Protein AF-A0A1E7FIV0-F1 (afdb_monomer)

Sequence (216 aa):
MAPTVSFLCVCSILAVIATTTVVNGLTINQSSAKTKRPVSWLIDGNNFLGQRGVHGLPRDGDKLAEKLIQISGKQGGSSTPNDVVLVFDGRKDVDTERTDIRLNENFIKVQLKHGTIADDFLLDEIEKIRLEDPTRRVKLVTADKRLRASALDIRPTVKQVVNPKVFWKKYVPRMSGQKKNKTPHQPRDNIMKPMYPPKREEKIETETETDGGDDN

Structure (mmCIF, N/CA/C/O backbone):
data_AF-A0A1E7FIV0-F1
#
_entry.id   AF-A0A1E7FIV0-F1
#
loop_
_atom_site.group_PDB
_atom_site.id
_atom_site.type_symbol
_atom_site.label_atom_id
_atom_site.label_alt_id
_atom_site.label_comp_id
_atom_site.label_asym_id
_atom_site.label_entity_id
_atom_site.label_seq_id
_atom_site.pdbx_PDB_ins_code
_atom_site.Cartn_x
_atom_site.Cartn_y
_atom_site.Cartn_z
_atom_site.occupancy
_atom_site.B_iso_or_equiv
_atom_site.auth_seq_id
_atom_site.auth_comp_id
_atom_site.auth_asym_id
_atom_site.auth_atom_id
_atom_site.pdbx_PDB_model_num
ATOM 1 N N . MET A 1 1 ? 36.488 -33.241 56.987 1.00 42.00 1 MET A N 1
ATOM 2 C CA . MET A 1 1 ? 36.623 -32.830 55.569 1.00 42.00 1 MET A CA 1
ATOM 3 C C . MET A 1 1 ? 35.254 -32.953 54.898 1.00 42.00 1 MET A C 1
ATOM 5 O O . MET A 1 1 ? 34.459 -33.753 55.368 1.00 42.00 1 MET A O 1
ATOM 9 N N . ALA A 1 2 ? 34.979 -32.138 53.877 1.00 42.59 2 ALA A N 1
ATOM 10 C CA . ALA A 1 2 ? 33.743 -32.031 53.069 1.00 42.59 2 ALA A CA 1
ATOM 11 C C . ALA A 1 2 ? 34.155 -31.544 51.646 1.00 42.59 2 ALA A C 1
ATOM 13 O O . ALA A 1 2 ? 35.337 -31.194 51.531 1.00 42.59 2 ALA A O 1
ATOM 14 N N . PRO A 1 3 ? 33.307 -31.455 50.582 1.00 51.78 3 PRO A N 1
ATOM 15 C CA . PRO A 1 3 ? 31.858 -31.735 50.400 1.00 51.78 3 PRO A CA 1
ATOM 16 C C . PRO A 1 3 ? 31.626 -33.199 49.910 1.00 51.78 3 PRO A C 1
ATOM 18 O O . PRO A 1 3 ? 32.484 -34.018 50.217 1.00 51.78 3 PRO A O 1
ATOM 21 N N . THR A 1 4 ? 30.554 -33.690 49.249 1.00 48.28 4 THR A N 1
ATOM 22 C CA . THR A 1 4 ? 29.323 -33.200 48.546 1.00 48.28 4 THR A CA 1
ATOM 23 C C . THR A 1 4 ? 28.044 -33.863 49.108 1.00 48.28 4 THR A C 1
ATOM 25 O O . THR A 1 4 ? 28.151 -34.773 49.919 1.00 48.28 4 THR A O 1
ATOM 28 N N . VAL A 1 5 ? 26.785 -33.437 48.888 1.00 50.56 5 VAL A N 1
ATOM 29 C CA . VAL A 1 5 ? 26.028 -32.654 47.865 1.00 50.56 5 VAL A CA 1
ATOM 30 C C . VAL A 1 5 ? 25.323 -33.493 46.770 1.00 50.56 5 VAL A C 1
ATOM 32 O O . VAL A 1 5 ? 25.869 -33.757 45.707 1.00 50.56 5 VAL A O 1
ATOM 35 N N . SER A 1 6 ? 24.051 -33.800 47.069 1.00 45.66 6 SER A N 1
ATOM 36 C CA . SER A 1 6 ? 22.855 -33.875 46.198 1.00 45.66 6 SER A CA 1
ATOM 37 C C . SER A 1 6 ? 22.785 -34.805 44.972 1.00 45.66 6 SER A C 1
ATOM 39 O O . SER A 1 6 ? 23.211 -34.450 43.878 1.00 45.66 6 SER A O 1
ATOM 41 N N . PHE A 1 7 ? 21.994 -35.881 45.104 1.00 45.16 7 PHE A N 1
ATOM 42 C CA . PHE A 1 7 ? 21.349 -36.610 43.996 1.00 45.16 7 PHE A CA 1
ATOM 43 C C . PHE A 1 7 ? 19.808 -36.557 44.130 1.00 45.16 7 PHE A C 1
ATOM 45 O O . PHE A 1 7 ? 19.171 -37.501 44.585 1.00 45.16 7 PHE A O 1
ATOM 52 N N . LEU A 1 8 ? 19.201 -35.416 43.773 1.00 50.06 8 LEU A N 1
ATOM 53 C CA . LEU A 1 8 ? 17.749 -35.163 43.875 1.00 50.06 8 LEU A CA 1
ATOM 54 C C . LEU A 1 8 ? 17.258 -34.202 42.762 1.00 50.06 8 LEU A C 1
ATOM 56 O O . LEU A 1 8 ? 16.788 -33.105 43.048 1.00 50.06 8 LEU A O 1
ATOM 60 N N . CYS A 1 9 ? 17.417 -34.556 41.475 1.00 47.41 9 CYS A N 1
ATOM 61 C CA . CYS A 1 9 ? 17.053 -33.635 40.377 1.00 47.41 9 CYS A CA 1
ATOM 62 C C . CYS A 1 9 ? 16.772 -34.288 38.998 1.00 47.41 9 CYS A C 1
ATOM 64 O O . CYS A 1 9 ? 17.399 -33.919 38.010 1.00 47.41 9 CYS A O 1
ATOM 66 N N . VAL A 1 10 ? 15.851 -35.263 38.894 1.00 48.91 10 VAL A N 1
ATOM 67 C CA . VAL A 1 10 ? 15.439 -35.808 37.567 1.00 48.91 10 VAL A CA 1
ATOM 68 C C . VAL A 1 10 ? 13.921 -36.006 37.417 1.00 48.91 10 VAL A C 1
ATOM 70 O O . VAL A 1 10 ? 13.346 -35.563 36.428 1.00 48.91 10 VAL A O 1
ATOM 73 N N . CYS A 1 11 ? 13.231 -36.613 38.388 1.00 43.34 11 CYS A N 1
ATOM 74 C CA . CYS A 1 11 ? 11.838 -37.058 38.190 1.00 43.34 11 CYS A CA 1
ATOM 75 C C . CYS A 1 11 ? 10.740 -35.988 38.397 1.00 43.34 11 CYS A C 1
ATOM 77 O O . CYS A 1 11 ? 9.562 -36.300 38.246 1.00 43.34 11 CYS A O 1
ATOM 79 N N . SER A 1 12 ? 11.086 -34.741 38.736 1.00 46.44 12 SER A N 1
ATOM 80 C CA . SER A 1 12 ? 10.110 -33.734 39.208 1.00 46.44 12 SER A CA 1
ATOM 81 C C . SER A 1 12 ? 9.611 -32.740 38.146 1.00 46.44 12 SER A C 1
ATOM 83 O O . SER A 1 12 ? 8.715 -31.949 38.430 1.00 46.44 12 SER A O 1
ATOM 85 N N . ILE A 1 13 ? 10.170 -32.742 36.930 1.00 47.69 13 ILE A N 1
ATOM 86 C CA . ILE A 1 13 ? 9.890 -31.700 35.915 1.00 47.69 13 ILE A CA 1
ATOM 87 C C . ILE A 1 13 ? 8.646 -32.023 35.056 1.00 47.69 13 ILE A C 1
ATOM 89 O O . ILE A 1 13 ? 8.031 -31.124 34.487 1.00 47.69 13 ILE A O 1
ATOM 93 N N . LEU A 1 14 ? 8.177 -33.276 35.050 1.00 45.06 14 LEU A N 1
ATOM 94 C CA . LEU A 1 14 ? 6.949 -33.687 34.345 1.00 45.06 14 LEU A CA 1
ATOM 95 C C . LEU A 1 14 ? 5.637 -33.304 35.069 1.00 45.06 14 LEU A C 1
ATOM 97 O O . LEU A 1 14 ? 4.558 -33.626 34.582 1.00 45.06 14 LEU A O 1
ATOM 101 N N . ALA A 1 15 ? 5.709 -32.591 36.200 1.00 46.38 15 ALA A N 1
ATOM 102 C CA . ALA A 1 15 ? 4.553 -32.219 37.026 1.00 46.38 15 ALA A CA 1
ATOM 103 C C . ALA A 1 15 ? 4.193 -30.713 37.001 1.00 46.38 15 ALA A C 1
ATOM 105 O O . ALA A 1 15 ? 3.361 -30.277 37.793 1.00 46.38 15 ALA A O 1
ATOM 106 N N . VAL A 1 16 ? 4.803 -29.906 36.118 1.00 45.06 16 VAL A N 1
ATOM 107 C CA . VAL A 1 16 ? 4.679 -28.423 36.134 1.00 45.06 16 VAL A CA 1
ATOM 108 C C . VAL A 1 16 ? 4.089 -27.836 34.831 1.00 45.06 16 VAL A C 1
ATOM 110 O O . VAL A 1 16 ? 3.953 -26.626 34.695 1.00 45.06 16 VAL A O 1
ATOM 113 N N . ILE A 1 17 ? 3.673 -28.674 33.871 1.00 45.62 17 ILE A N 1
ATOM 114 C CA . ILE A 1 17 ? 3.137 -28.234 32.556 1.00 45.62 17 ILE A CA 1
ATOM 115 C C . ILE A 1 17 ? 1.635 -28.584 32.390 1.00 45.62 17 ILE A C 1
ATOM 117 O O . ILE A 1 17 ? 1.066 -28.469 31.311 1.00 45.62 17 ILE A O 1
ATOM 121 N N . ALA A 1 18 ? 0.958 -29.002 33.468 1.00 45.97 18 ALA A N 1
ATOM 122 C CA . ALA A 1 18 ? -0.437 -29.468 33.426 1.00 45.97 18 ALA A CA 1
ATOM 123 C C . ALA A 1 18 ? -1.492 -28.434 33.882 1.00 45.97 18 ALA A C 1
ATOM 125 O O . ALA A 1 18 ? -2.681 -28.654 33.668 1.00 45.97 18 ALA A O 1
ATOM 126 N N . THR A 1 19 ? -1.095 -27.332 34.532 1.00 45.50 19 THR A N 1
ATOM 127 C CA . THR A 1 19 ? -2.023 -26.454 35.285 1.00 45.50 19 THR A CA 1
ATOM 128 C C . THR A 1 19 ? -1.815 -24.948 35.076 1.00 45.50 19 THR A C 1
ATOM 130 O O . THR A 1 19 ? -2.252 -24.138 35.888 1.00 45.50 19 THR A O 1
ATOM 133 N N . THR A 1 20 ? -1.243 -24.538 33.940 1.00 43.66 20 THR A N 1
ATOM 134 C CA . THR A 1 20 ? -1.341 -23.149 33.439 1.00 43.66 20 THR A CA 1
ATOM 135 C C . THR A 1 20 ? -2.383 -22.995 32.330 1.00 43.66 20 THR A C 1
ATOM 137 O O . THR A 1 20 ? -2.288 -22.116 31.475 1.00 43.66 20 THR A O 1
ATOM 140 N N . THR A 1 21 ? -3.478 -23.759 32.427 1.00 43.69 21 THR A N 1
ATOM 141 C CA . THR A 1 21 ? -4.794 -23.355 31.904 1.00 43.69 21 THR A CA 1
ATOM 142 C C . THR A 1 21 ? -5.332 -22.159 32.699 1.00 43.69 21 THR A C 1
ATOM 144 O O . THR A 1 21 ? -6.349 -22.233 33.382 1.00 43.69 21 THR A O 1
ATOM 147 N N . VAL A 1 22 ? -4.621 -21.040 32.598 1.00 41.19 22 VAL A N 1
ATOM 148 C CA . VAL A 1 22 ? -5.130 -19.697 32.838 1.00 41.19 22 VAL A CA 1
ATOM 149 C C . VAL A 1 22 ? -5.580 -19.256 31.442 1.00 41.19 22 VAL A C 1
ATOM 151 O O . VAL A 1 22 ? -4.792 -18.773 30.641 1.00 41.19 22 VAL A O 1
ATOM 154 N N . VAL A 1 23 ? -6.833 -19.456 31.019 1.00 41.03 23 VAL A N 1
ATOM 155 C CA . VAL A 1 23 ? -8.047 -18.957 31.699 1.00 41.03 23 VAL A CA 1
ATOM 156 C C . VAL A 1 23 ? -7.801 -17.562 32.300 1.00 41.03 23 VAL A C 1
ATOM 158 O O . VAL A 1 23 ? -8.366 -17.167 33.314 1.00 41.03 23 VAL A O 1
ATOM 161 N N . ASN A 1 24 ? -7.000 -16.760 31.586 1.00 42.81 24 ASN A N 1
ATOM 162 C CA . ASN A 1 24 ? -7.182 -15.320 31.522 1.00 42.81 24 ASN A CA 1
ATOM 163 C C . ASN A 1 24 ? -8.534 -15.120 30.840 1.00 42.81 24 ASN A C 1
ATOM 165 O O . ASN A 1 24 ? -8.626 -14.986 29.619 1.00 42.81 24 ASN A O 1
ATOM 169 N N . GLY A 1 25 ? -9.597 -15.235 31.639 1.00 40.62 25 GLY A N 1
ATOM 170 C CA . GLY A 1 25 ? -10.958 -15.063 31.171 1.00 40.62 25 GLY A CA 1
ATOM 171 C C . GLY A 1 25 ? -11.076 -13.719 30.471 1.00 40.62 25 GLY A C 1
ATOM 172 O O . GLY A 1 25 ? -10.465 -12.736 30.896 1.00 40.62 25 GLY A O 1
ATOM 173 N N . LEU A 1 26 ? -11.870 -13.670 29.401 1.00 41.72 26 LEU A N 1
ATOM 174 C CA . LEU A 1 26 ? -12.247 -12.408 28.781 1.00 41.72 26 LEU A CA 1
ATOM 175 C C . LEU A 1 26 ? -13.111 -11.621 29.778 1.00 41.72 26 LEU A C 1
ATOM 177 O O . LEU A 1 26 ? -14.3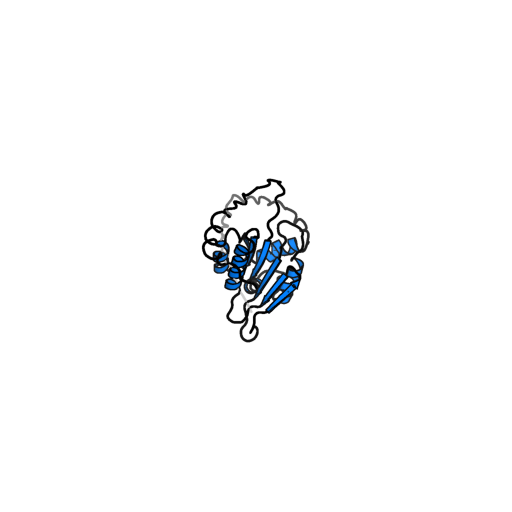40 -11.633 29.712 1.00 41.72 26 LEU A O 1
ATOM 181 N N . THR A 1 27 ? -12.458 -10.898 30.688 1.00 41.94 27 THR A N 1
ATOM 182 C CA . THR A 1 27 ? -13.027 -9.762 31.404 1.00 41.94 27 THR A CA 1
ATOM 183 C C . THR A 1 27 ? -13.270 -8.667 30.376 1.00 41.94 27 THR A C 1
ATOM 185 O O . THR A 1 27 ? -12.498 -7.722 30.211 1.00 41.94 27 THR A O 1
ATOM 188 N N . ILE A 1 28 ? -14.375 -8.824 29.640 1.00 46.12 28 ILE A N 1
ATOM 189 C CA . ILE A 1 28 ? -14.950 -7.797 28.778 1.00 46.12 28 ILE A CA 1
ATOM 190 C C . ILE A 1 28 ? -15.447 -6.691 29.708 1.00 46.12 28 ILE A C 1
ATOM 192 O O . ILE A 1 28 ? -16.633 -6.587 30.013 1.00 46.12 28 ILE A O 1
ATOM 196 N N . ASN A 1 29 ? -14.509 -5.866 30.175 1.00 43.03 29 ASN A N 1
ATOM 197 C CA . ASN A 1 29 ? -14.789 -4.589 30.801 1.00 43.03 29 ASN A CA 1
ATOM 198 C C . ASN A 1 29 ? -15.555 -3.765 29.770 1.00 43.03 29 ASN A C 1
ATOM 200 O O . ASN A 1 29 ? -14.978 -3.208 28.837 1.00 43.03 29 ASN A O 1
ATOM 204 N N . GLN A 1 30 ? -16.880 -3.755 29.905 1.00 41.47 30 GLN A N 1
ATOM 205 C CA . GLN A 1 30 ? -17.804 -3.216 28.912 1.00 41.47 30 GLN A CA 1
ATOM 206 C C . GLN A 1 30 ? -17.902 -1.682 29.005 1.00 41.47 30 GLN A C 1
ATOM 208 O O . GLN A 1 30 ? -18.968 -1.091 28.835 1.00 41.47 30 GLN A O 1
ATOM 213 N N . SER A 1 31 ? -16.771 -1.017 29.264 1.00 41.69 31 SER A N 1
ATOM 214 C CA . SER A 1 31 ? -16.639 0.432 29.176 1.00 41.69 31 SER A CA 1
ATOM 215 C C . SER A 1 31 ? -16.862 0.842 27.718 1.00 41.69 31 SER A C 1
ATOM 217 O O . SER A 1 31 ? -16.020 0.649 26.845 1.00 41.69 31 SER A O 1
ATOM 219 N N . SER A 1 32 ? -18.050 1.384 27.431 1.00 43.50 32 SER A N 1
ATOM 220 C CA . SER A 1 32 ? -18.570 1.598 26.068 1.00 43.50 32 SER A CA 1
ATOM 221 C C . SER A 1 32 ? -17.915 2.766 25.300 1.00 43.50 32 SER A C 1
ATOM 223 O O . SER A 1 32 ? -18.523 3.418 24.448 1.00 43.50 32 SER A O 1
ATOM 225 N N . ALA A 1 33 ? -16.626 3.010 25.537 1.00 46.47 33 ALA A N 1
ATOM 226 C CA . ALA A 1 33 ? -15.776 3.669 24.563 1.00 46.47 33 ALA A CA 1
ATOM 227 C C . ALA A 1 33 ? -15.509 2.675 23.419 1.00 46.47 33 ALA A C 1
ATOM 229 O O . ALA A 1 33 ? -14.779 1.700 23.577 1.00 46.47 33 ALA A O 1
ATOM 230 N N . LYS A 1 34 ? -16.091 2.909 22.234 1.00 58.69 34 LYS A N 1
ATOM 231 C CA . LYS A 1 34 ? -15.791 2.114 21.027 1.00 58.69 34 LYS A CA 1
ATOM 232 C C . LYS A 1 34 ? -14.388 2.444 20.502 1.00 58.69 34 LYS A C 1
ATOM 234 O O . LYS A 1 34 ? -14.245 3.135 19.489 1.00 58.69 34 LYS A O 1
ATOM 239 N N . THR A 1 35 ? -13.363 1.949 21.199 1.00 64.56 35 THR A N 1
ATOM 240 C CA . THR A 1 35 ? -11.947 2.073 20.839 1.00 64.56 35 THR A CA 1
ATOM 241 C C . THR A 1 35 ? -11.748 1.597 19.406 1.00 64.56 35 THR A C 1
ATOM 243 O O . THR A 1 35 ? -12.041 0.454 19.042 1.00 64.56 35 THR A O 1
ATOM 246 N N . LYS A 1 36 ? -11.320 2.517 18.541 1.00 75.12 36 LYS A N 1
ATOM 247 C CA . LYS A 1 36 ? -11.197 2.260 17.106 1.00 75.12 36 LYS A CA 1
ATOM 248 C C . LYS A 1 36 ? -9.940 1.424 16.885 1.00 75.12 36 LYS A C 1
ATOM 250 O O . LYS A 1 36 ? -8.844 1.959 16.990 1.00 75.12 36 LYS A O 1
ATOM 255 N N . ARG A 1 37 ? -10.120 0.138 16.560 1.00 85.50 37 ARG A N 1
ATOM 256 C CA . ARG A 1 37 ? -9.035 -0.768 16.136 1.00 85.50 37 ARG A CA 1
ATOM 257 C C . ARG A 1 37 ? -8.102 -0.066 15.130 1.00 85.50 37 ARG A C 1
ATOM 259 O O . ARG A 1 37 ? -8.641 0.550 14.197 1.00 85.50 37 ARG A O 1
ATOM 266 N N . PRO A 1 38 ? -6.767 -0.164 15.286 1.00 89.19 38 PRO A N 1
ATOM 267 C CA . PRO A 1 38 ? -5.812 0.489 14.394 1.00 89.19 38 PRO A CA 1
ATOM 268 C C . PRO A 1 38 ? -5.959 -0.021 12.956 1.00 89.19 38 PRO A C 1
ATOM 270 O O . PRO A 1 38 ? -6.407 -1.149 12.719 1.00 89.19 38 PRO A O 1
ATOM 273 N N . VAL A 1 39 ? -5.631 0.839 11.986 1.00 91.50 39 VAL A N 1
ATOM 274 C CA . VAL A 1 39 ?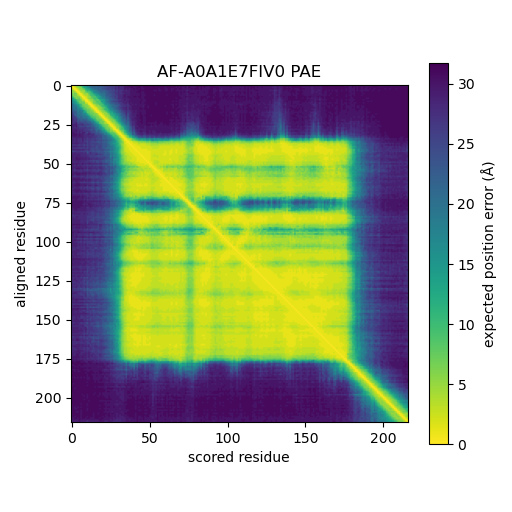 -5.810 0.543 10.558 1.00 91.50 39 VAL A CA 1
ATOM 275 C C . VAL A 1 39 ? -4.550 0.844 9.759 1.00 91.50 39 VAL A C 1
ATOM 277 O O . VAL A 1 39 ? -4.293 2.005 9.440 1.00 91.50 39 VAL A O 1
ATOM 280 N N . SER A 1 40 ? -3.828 -0.205 9.379 1.00 93.62 40 SER A N 1
ATOM 281 C CA . SER A 1 40 ? -2.770 -0.151 8.368 1.00 93.62 40 SER A CA 1
ATOM 282 C C . SER A 1 40 ? -3.370 0.054 6.980 1.00 93.62 40 SER A C 1
ATOM 284 O O . SER A 1 40 ? -4.409 -0.534 6.650 1.00 93.62 40 SER A O 1
ATOM 286 N N . TRP A 1 41 ? -2.717 0.862 6.150 1.00 95.69 41 TRP A N 1
ATOM 287 C CA . TRP A 1 41 ? -3.022 0.955 4.724 1.00 95.69 41 TRP A CA 1
ATOM 288 C C . TRP A 1 41 ? -1.846 0.434 3.902 1.00 95.69 41 TRP A C 1
ATOM 290 O O . TRP A 1 41 ? -0.803 1.078 3.836 1.00 95.69 41 TRP A O 1
ATOM 300 N N . LEU A 1 42 ? -2.038 -0.708 3.250 1.00 97.94 42 LEU A N 1
ATOM 301 C CA . LEU A 1 42 ? -1.048 -1.291 2.349 1.00 97.94 42 LEU A CA 1
ATOM 302 C C . LEU A 1 42 ? -1.421 -0.926 0.908 1.00 97.94 42 LEU A C 1
ATOM 304 O O . LEU A 1 42 ? -2.603 -0.954 0.546 1.00 97.94 42 LEU A O 1
ATOM 308 N N . ILE A 1 43 ? -0.444 -0.519 0.103 1.00 98.19 43 ILE A N 1
ATOM 309 C CA . ILE A 1 43 ? -0.671 0.112 -1.199 1.00 98.19 43 ILE A CA 1
ATOM 310 C C . ILE A 1 43 ? 0.224 -0.538 -2.254 1.00 98.19 43 ILE A C 1
ATOM 312 O O . ILE A 1 43 ? 1.442 -0.394 -2.219 1.00 98.19 43 ILE A O 1
ATOM 316 N N . ASP A 1 44 ? -0.417 -1.192 -3.219 1.00 98.06 44 ASP A N 1
ATOM 317 C CA . ASP A 1 44 ? 0.171 -1.696 -4.462 1.00 98.06 44 ASP A CA 1
ATOM 318 C C . ASP A 1 44 ? 0.445 -0.499 -5.389 1.00 98.06 44 ASP A C 1
ATOM 320 O O . ASP A 1 44 ? -0.464 0.065 -6.008 1.00 98.06 44 ASP A O 1
ATOM 324 N N . GLY A 1 45 ? 1.700 -0.045 -5.399 1.00 97.38 45 GLY A N 1
ATOM 325 C CA . GLY A 1 45 ? 2.156 1.171 -6.068 1.00 97.38 45 GLY A CA 1
ATOM 326 C C . GLY A 1 45 ? 2.170 1.060 -7.591 1.00 97.38 45 GLY A C 1
ATOM 327 O O . GLY A 1 45 ? 1.817 2.026 -8.275 1.00 97.38 45 GLY A O 1
ATOM 328 N N . ASN A 1 46 ? 2.491 -0.113 -8.138 1.00 95.00 46 ASN A N 1
ATOM 329 C CA . ASN A 1 46 ? 2.532 -0.340 -9.583 1.00 95.00 46 ASN A CA 1
ATOM 330 C C . ASN A 1 46 ? 1.123 -0.229 -10.188 1.00 95.00 46 ASN A C 1
ATOM 332 O O . ASN A 1 46 ? 0.894 0.536 -11.134 1.00 95.00 46 ASN A O 1
ATOM 336 N N . ASN A 1 47 ? 0.134 -0.879 -9.572 1.00 95.81 47 ASN A N 1
ATOM 337 C CA . ASN A 1 47 ? -1.269 -0.756 -9.961 1.00 95.81 47 ASN A CA 1
ATOM 338 C C . ASN A 1 47 ? -1.819 0.660 -9.732 1.00 95.81 47 ASN A C 1
ATOM 340 O O . ASN A 1 47 ? -2.632 1.147 -10.527 1.00 95.81 47 ASN A O 1
ATOM 344 N N . PHE A 1 48 ? -1.361 1.348 -8.678 1.00 95.56 48 PHE A N 1
ATOM 345 C CA . PHE A 1 48 ? -1.714 2.738 -8.376 1.00 95.56 48 PHE A CA 1
ATOM 346 C C . PHE A 1 48 ? -1.287 3.692 -9.498 1.00 95.56 48 PHE A C 1
ATOM 348 O O . PHE A 1 48 ? -2.126 4.421 -10.038 1.00 95.56 48 PHE A O 1
ATOM 355 N N . LEU A 1 49 ? -0.006 3.662 -9.885 1.00 94.50 49 LEU A N 1
ATOM 356 C CA . LEU A 1 49 ? 0.546 4.509 -10.948 1.00 94.50 49 LEU A CA 1
ATOM 357 C C . LEU A 1 49 ? -0.048 4.164 -12.324 1.00 94.50 49 LEU A C 1
ATOM 359 O O . LEU A 1 49 ? -0.268 5.064 -13.141 1.00 94.50 49 LEU A O 1
ATOM 363 N N . GLY A 1 50 ? -0.420 2.899 -12.551 1.00 93.44 50 GLY A N 1
ATOM 364 C CA . GLY A 1 50 ? -1.132 2.446 -13.751 1.00 93.44 50 GLY A CA 1
ATOM 365 C C . GLY A 1 50 ? -2.534 3.052 -13.956 1.00 93.44 50 GLY A C 1
ATOM 366 O O . GLY A 1 50 ? -3.072 3.012 -15.066 1.00 93.44 50 GLY A O 1
ATOM 367 N N . GLN A 1 51 ? -3.154 3.669 -12.939 1.00 93.62 51 GLN A N 1
ATOM 368 C CA . GLN A 1 51 ? -4.534 4.166 -13.037 1.00 93.62 51 GLN A CA 1
ATOM 369 C C . GLN A 1 51 ? -4.688 5.412 -13.935 1.00 93.62 51 GLN A C 1
ATOM 371 O O . GLN A 1 51 ? -4.604 6.560 -13.481 1.00 93.62 51 GLN A O 1
ATOM 376 N N . ARG A 1 52 ? -4.988 5.210 -15.223 1.00 88.00 52 ARG A N 1
ATOM 377 C CA . ARG A 1 52 ? -5.317 6.285 -16.186 1.00 88.00 52 ARG A CA 1
ATOM 378 C C . ARG A 1 52 ? -6.640 7.006 -15.843 1.00 88.00 52 ARG A C 1
ATOM 380 O O . ARG A 1 52 ? -7.531 6.428 -15.212 1.00 88.00 52 ARG A O 1
ATOM 387 N N . GLY A 1 53 ? -6.791 8.264 -16.275 1.00 84.25 53 GLY A N 1
ATOM 388 C CA . GLY A 1 53 ? -8.042 9.038 -16.130 1.00 84.25 53 GLY A CA 1
ATOM 389 C C . GLY A 1 53 ? -8.316 9.613 -14.729 1.00 84.25 53 GLY A C 1
ATOM 390 O O . GLY A 1 53 ? -9.472 9.772 -14.327 1.00 84.25 53 GLY A O 1
ATOM 391 N N . VAL A 1 54 ? -7.270 9.904 -13.950 1.00 86.06 54 VAL A N 1
ATOM 392 C CA . VAL A 1 54 ? -7.380 10.552 -12.632 1.00 86.06 54 VAL A CA 1
ATOM 393 C C . VAL A 1 54 ? -6.552 11.835 -12.634 1.00 86.06 54 VAL A C 1
ATOM 395 O O . VAL A 1 54 ? -5.326 11.779 -12.701 1.00 86.06 54 VAL A O 1
ATOM 398 N N . HIS A 1 55 ? -7.233 12.982 -12.569 1.00 85.81 55 HIS A N 1
ATOM 399 C CA . HIS A 1 55 ? -6.601 14.297 -12.464 1.00 85.81 55 HIS A CA 1
ATOM 400 C C . HIS A 1 55 ? -5.803 14.425 -11.158 1.00 85.81 55 HIS A C 1
ATOM 402 O O . HIS A 1 55 ? -6.261 13.974 -10.104 1.00 85.81 55 HIS A O 1
ATOM 408 N N . GLY A 1 56 ? -4.617 15.034 -11.234 1.00 84.12 56 GLY A N 1
ATOM 409 C CA . GLY A 1 56 ? -3.723 15.237 -10.092 1.00 84.12 56 GLY A CA 1
ATOM 410 C C . GLY A 1 56 ? -3.150 13.959 -9.468 1.00 84.12 56 GLY A C 1
ATOM 411 O O . GLY A 1 56 ? -2.581 14.045 -8.387 1.00 84.12 56 GLY A O 1
ATOM 412 N N . LEU A 1 57 ? -3.317 12.783 -10.089 1.00 88.62 57 LEU A N 1
ATOM 413 C CA . LEU A 1 57 ? -2.672 11.544 -9.644 1.00 88.62 57 LEU A CA 1
ATOM 414 C C . LEU A 1 57 ? -1.196 11.545 -10.084 1.00 88.62 57 LEU A C 1
ATOM 416 O O . LEU A 1 57 ? -0.955 11.694 -11.288 1.00 88.62 57 LEU A O 1
ATOM 420 N N . PRO A 1 58 ? -0.227 11.341 -9.172 1.00 89.75 58 PRO A N 1
ATOM 421 C CA . PRO A 1 58 ? 1.174 11.155 -9.533 1.00 89.75 58 PRO A CA 1
ATOM 422 C C . PRO A 1 58 ? 1.372 10.027 -10.555 1.00 89.75 58 PRO A C 1
ATOM 424 O O . PRO A 1 58 ? 0.635 9.039 -10.574 1.00 89.75 58 PRO A O 1
ATOM 427 N N . ARG A 1 59 ? 2.385 10.190 -11.410 1.00 90.62 59 ARG A N 1
ATOM 428 C CA . ARG A 1 59 ? 2.873 9.181 -12.375 1.00 90.62 59 ARG A CA 1
ATOM 429 C C . ARG A 1 59 ? 4.279 8.685 -12.044 1.00 90.62 59 ARG A C 1
ATOM 431 O O . ARG A 1 59 ? 4.889 7.982 -12.832 1.00 90.62 59 ARG A O 1
ATOM 438 N N . ASP A 1 60 ? 4.753 9.082 -10.877 1.00 92.75 60 ASP A N 1
ATOM 439 C CA . ASP A 1 60 ? 6.087 8.873 -10.350 1.00 92.75 60 ASP A CA 1
ATOM 440 C C . ASP A 1 60 ? 5.952 8.359 -8.909 1.00 92.75 60 ASP A C 1
ATOM 442 O O . ASP A 1 60 ? 5.019 8.748 -8.196 1.00 92.75 60 ASP A O 1
ATOM 446 N N . GLY A 1 61 ? 6.854 7.461 -8.511 1.00 92.31 61 GLY A N 1
ATOM 447 C CA . GLY A 1 61 ? 6.789 6.755 -7.234 1.00 92.31 61 GLY A CA 1
ATOM 448 C C . GLY A 1 61 ? 7.121 7.646 -6.040 1.00 92.31 61 GLY A C 1
ATOM 449 O O . GLY A 1 61 ? 6.483 7.524 -4.994 1.00 92.31 61 GLY A O 1
ATOM 450 N N . ASP A 1 62 ? 8.048 8.590 -6.204 1.00 93.19 62 ASP A N 1
ATOM 451 C CA . ASP A 1 62 ? 8.479 9.471 -5.117 1.00 93.19 62 ASP A CA 1
ATOM 452 C C . ASP A 1 62 ? 7.487 10.615 -4.898 1.00 93.19 62 ASP A C 1
ATOM 454 O O . ASP A 1 62 ? 7.037 10.831 -3.772 1.00 93.19 62 ASP A O 1
ATOM 458 N N . LYS A 1 63 ? 6.975 11.231 -5.971 1.00 92.81 63 LYS A N 1
ATOM 459 C CA . LYS A 1 63 ? 5.830 12.161 -5.893 1.00 92.81 63 LYS A CA 1
ATOM 460 C C . LYS A 1 63 ? 4.547 11.495 -5.394 1.00 92.81 63 LYS A C 1
ATOM 462 O O . LYS A 1 63 ? 3.657 12.191 -4.903 1.00 92.81 63 LYS A O 1
ATOM 467 N N . LEU A 1 64 ? 4.416 10.169 -5.506 1.00 94.06 64 LEU A N 1
ATOM 468 C CA . LEU A 1 64 ? 3.359 9.428 -4.819 1.00 94.06 64 LEU A CA 1
ATOM 469 C C . LEU A 1 64 ? 3.661 9.311 -3.320 1.00 94.06 64 LEU A C 1
ATOM 471 O O . LEU A 1 64 ? 2.812 9.695 -2.515 1.00 94.06 64 LEU A O 1
ATOM 475 N N . ALA A 1 65 ? 4.861 8.860 -2.942 1.00 94.50 65 ALA A N 1
ATOM 476 C CA . ALA A 1 65 ? 5.286 8.760 -1.546 1.00 94.50 65 ALA A CA 1
ATOM 477 C C . ALA A 1 65 ? 5.132 10.098 -0.798 1.00 94.50 65 ALA A C 1
ATOM 479 O O . ALA A 1 65 ? 4.452 10.131 0.226 1.00 94.50 65 ALA A O 1
ATOM 480 N N . GLU A 1 66 ? 5.619 11.217 -1.351 1.00 91.81 66 GLU A N 1
ATOM 481 C CA . GLU A 1 66 ? 5.443 12.581 -0.817 1.00 91.81 66 GLU A CA 1
ATOM 482 C C . GLU A 1 66 ? 4.009 12.877 -0.350 1.00 91.81 66 GLU A C 1
ATOM 484 O O . GLU A 1 66 ? 3.785 13.412 0.738 1.00 91.81 66 GLU A O 1
ATOM 489 N N . LYS A 1 67 ? 3.009 12.545 -1.177 1.00 89.38 67 LYS A N 1
ATOM 490 C CA . LYS A 1 67 ? 1.596 12.832 -0.879 1.00 89.38 67 LYS A CA 1
ATOM 491 C C . LYS A 1 67 ? 0.984 11.832 0.100 1.00 89.38 67 LYS A C 1
ATOM 493 O O . LYS A 1 67 ? -0.039 12.144 0.710 1.00 89.38 67 LYS A O 1
ATOM 498 N N . LEU A 1 68 ? 1.596 10.662 0.276 1.00 91.31 68 LEU A N 1
ATOM 499 C CA . LEU A 1 68 ? 1.143 9.632 1.211 1.00 91.31 68 LEU A CA 1
ATOM 500 C C . LEU A 1 68 ? 1.783 9.775 2.610 1.00 91.31 68 LEU A C 1
ATOM 502 O O . LEU A 1 68 ? 1.104 9.569 3.615 1.00 91.31 68 LEU A O 1
ATOM 506 N N . ILE A 1 69 ? 3.015 10.282 2.701 1.00 90.12 69 ILE A N 1
ATOM 507 C CA . ILE A 1 69 ? 3.629 10.791 3.947 1.00 90.12 69 ILE A CA 1
ATOM 508 C C . ILE A 1 69 ? 2.729 11.864 4.586 1.00 90.12 69 ILE A C 1
ATOM 510 O O . ILE A 1 69 ? 2.549 11.924 5.800 1.00 90.12 69 ILE A O 1
ATOM 514 N N . GLN A 1 70 ? 2.085 12.700 3.766 1.00 84.12 70 GLN A N 1
ATOM 515 C CA . GLN A 1 70 ? 1.181 13.756 4.235 1.00 84.12 70 GLN A CA 1
ATOM 516 C C . GLN A 1 70 ? -0.159 13.252 4.813 1.00 84.12 70 GLN A C 1
ATOM 518 O O . GLN A 1 70 ? -0.947 14.087 5.270 1.00 84.12 70 GLN A O 1
ATOM 523 N N . ILE A 1 71 ? -0.426 11.938 4.820 1.00 82.81 71 ILE A N 1
ATOM 524 C CA . ILE A 1 71 ? -1.622 11.323 5.432 1.00 82.81 71 ILE A CA 1
ATOM 525 C C . ILE A 1 71 ? -1.307 10.268 6.508 1.00 82.81 71 ILE A C 1
ATOM 527 O O . ILE A 1 71 ? -2.184 10.004 7.328 1.00 82.81 71 ILE A O 1
ATOM 531 N N . SER A 1 72 ? -0.101 9.684 6.533 1.00 81.25 72 SER A N 1
ATOM 532 C CA . SER A 1 72 ? 0.365 8.763 7.589 1.00 81.25 72 SER A CA 1
ATOM 533 C C . SER A 1 72 ? 0.340 9.419 8.976 1.00 81.25 72 SER A C 1
ATOM 535 O O . SER A 1 72 ? 0.648 10.606 9.084 1.00 81.25 72 SER A O 1
ATOM 537 N N . GLY A 1 73 ? -0.023 8.679 10.031 1.00 69.62 73 GLY A N 1
ATOM 538 C CA . GLY A 1 73 ? 0.045 9.124 11.435 1.00 69.62 73 GLY A CA 1
ATOM 539 C C . GLY A 1 73 ? -0.894 10.271 11.858 1.00 69.62 73 GLY A C 1
ATOM 540 O O . GLY A 1 73 ? -1.078 10.501 13.053 1.00 69.62 73 GLY A O 1
ATOM 541 N N . LYS A 1 74 ? -1.531 10.996 10.925 1.00 66.00 74 LYS A N 1
ATOM 542 C CA . LYS A 1 74 ? -2.374 12.171 11.223 1.00 66.00 74 LYS A CA 1
ATOM 543 C C . LYS A 1 74 ? -3.689 11.79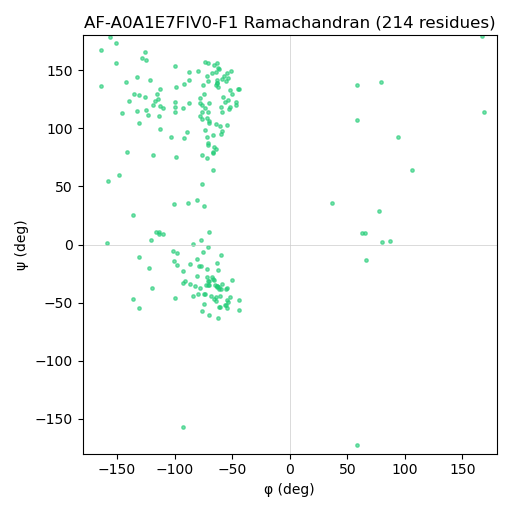5 11.910 1.00 66.00 74 LYS A C 1
ATOM 545 O O . LYS A 1 74 ? -4.721 11.614 11.253 1.00 66.00 74 LYS A O 1
ATOM 550 N N . GLN A 1 75 ? -3.662 11.711 13.240 1.00 55.28 75 GLN A N 1
ATOM 551 C CA . GLN A 1 75 ? -4.830 11.484 14.094 1.00 55.28 75 GLN A CA 1
ATOM 552 C C . GLN A 1 75 ? -5.927 12.532 13.819 1.00 55.28 75 GLN A C 1
ATOM 554 O O . GLN A 1 75 ? -5.833 13.681 14.238 1.00 55.28 75 GLN A O 1
ATOM 559 N N . GLY A 1 76 ? -6.969 12.137 13.077 1.00 48.66 76 GLY A N 1
ATOM 560 C CA . GLY A 1 76 ? -7.991 13.077 12.590 1.00 48.66 76 GLY A CA 1
ATOM 561 C C . GLY A 1 76 ? -9.344 12.466 12.208 1.00 48.66 76 GLY A C 1
ATOM 562 O O . GLY A 1 76 ? -10.243 13.185 11.780 1.00 48.66 76 GLY A O 1
ATOM 563 N N . GLY A 1 77 ? -9.544 11.151 12.355 1.00 54.38 77 GLY A N 1
ATOM 564 C CA . GLY A 1 77 ? -10.854 10.532 12.128 1.00 54.38 77 GLY A CA 1
ATOM 565 C C . GLY A 1 77 ? -10.837 9.006 12.042 1.00 54.38 77 GLY A C 1
ATOM 566 O O . GLY A 1 77 ? -9.794 8.367 12.085 1.00 54.38 77 GLY A O 1
ATOM 567 N N . SER A 1 78 ? -12.010 8.393 11.847 1.00 55.31 78 SER A N 1
ATOM 568 C CA . SER A 1 78 ? -12.190 6.925 11.749 1.00 55.31 78 SER A CA 1
ATOM 569 C C . SER A 1 78 ? -11.619 6.274 10.473 1.00 55.31 78 SER A C 1
ATOM 571 O O . SER A 1 78 ? -11.929 5.121 10.163 1.00 55.31 78 SER A O 1
ATOM 573 N N . SER A 1 79 ? -10.838 7.019 9.690 1.00 60.44 79 SER A N 1
ATOM 574 C CA . SER A 1 79 ? -10.226 6.563 8.436 1.00 60.44 79 SER A CA 1
ATOM 575 C C . SER A 1 79 ? -8.734 6.859 8.310 1.00 60.44 79 SER A C 1
ATOM 577 O O . SER A 1 79 ? -8.140 6.290 7.394 1.00 60.44 79 SER A O 1
ATOM 579 N N . THR A 1 80 ? -8.166 7.670 9.214 1.00 70.44 80 THR A N 1
ATOM 580 C CA . THR A 1 80 ? -6.721 7.890 9.372 1.00 70.44 80 THR A CA 1
ATOM 581 C C . THR A 1 80 ? -5.967 6.550 9.337 1.00 70.44 80 THR A C 1
ATOM 583 O O . THR A 1 80 ? -6.430 5.602 9.981 1.00 70.44 80 THR A O 1
ATOM 586 N N . PRO A 1 81 ? -4.858 6.433 8.584 1.00 81.31 81 PRO A N 1
ATOM 587 C CA . PRO A 1 81 ? -3.911 5.336 8.761 1.00 81.31 81 PRO A CA 1
ATOM 588 C C . PRO A 1 81 ? -3.265 5.396 10.146 1.00 81.31 81 PRO A C 1
ATOM 590 O O . PRO A 1 81 ? -2.845 6.467 10.577 1.00 81.31 81 PRO A O 1
ATOM 593 N N . ASN A 1 82 ? -3.135 4.244 10.801 1.00 87.12 82 ASN A N 1
ATOM 594 C CA . ASN A 1 82 ? -2.103 4.072 11.820 1.00 87.12 82 ASN A CA 1
ATOM 595 C C . ASN A 1 82 ? -0.747 4.236 11.116 1.00 87.12 82 ASN A C 1
ATOM 597 O O . ASN A 1 82 ? -0.075 5.250 11.256 1.00 87.12 82 ASN A O 1
ATOM 601 N N . ASP A 1 83 ? -0.492 3.318 10.191 1.00 91.12 83 ASP A N 1
ATOM 602 C CA . ASP A 1 83 ? 0.675 3.239 9.324 1.00 91.12 83 ASP A CA 1
ATOM 603 C C . ASP A 1 83 ? 0.260 3.104 7.845 1.00 91.12 83 ASP A C 1
ATOM 605 O O . ASP A 1 83 ? -0.884 2.757 7.516 1.00 91.12 83 ASP A O 1
ATOM 609 N N . VAL A 1 84 ? 1.194 3.426 6.949 1.00 95.06 84 VAL A N 1
ATOM 610 C CA . VAL A 1 84 ? 1.064 3.278 5.496 1.00 95.06 84 VAL A CA 1
ATOM 611 C C . VAL A 1 84 ? 2.304 2.575 4.946 1.00 95.06 84 VAL A C 1
ATOM 613 O O . VAL A 1 84 ? 3.426 3.029 5.177 1.00 95.06 84 VAL A O 1
ATOM 616 N N . VAL A 1 85 ? 2.096 1.519 4.161 1.00 97.38 85 VAL A N 1
ATOM 617 C CA . VAL A 1 85 ? 3.155 0.844 3.399 1.00 97.38 85 VAL A CA 1
ATOM 618 C C . VAL A 1 85 ? 2.848 0.984 1.912 1.00 97.38 85 VAL A C 1
ATOM 620 O O . VAL A 1 85 ? 1.763 0.614 1.461 1.00 97.38 85 VAL A O 1
ATOM 623 N N . LEU A 1 86 ? 3.790 1.537 1.152 1.00 98.06 86 LEU A N 1
ATOM 624 C CA . LEU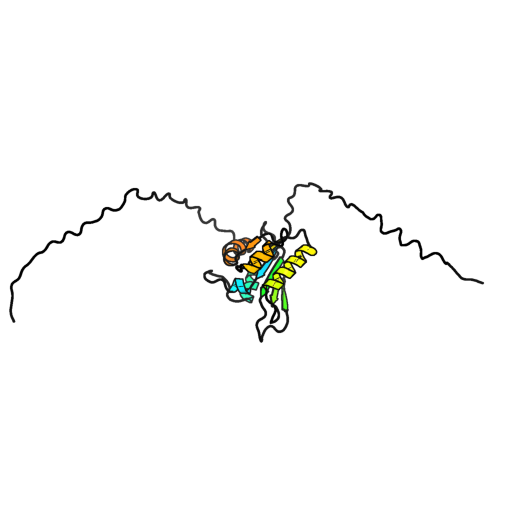 A 1 86 ? 3.719 1.688 -0.302 1.00 98.06 86 LEU A CA 1
ATOM 625 C C . LEU A 1 86 ? 4.736 0.746 -0.947 1.00 98.06 86 LEU A C 1
ATOM 627 O O . LEU A 1 86 ? 5.929 0.914 -0.719 1.00 98.06 86 LEU A O 1
ATOM 631 N N . VAL A 1 87 ? 4.271 -0.217 -1.739 1.00 98.38 87 VAL A N 1
ATOM 632 C CA . VAL A 1 87 ? 5.089 -1.299 -2.306 1.00 98.38 87 VAL A CA 1
ATOM 633 C C . VAL A 1 87 ? 5.193 -1.144 -3.822 1.00 98.38 87 VAL A C 1
ATOM 635 O O . VAL A 1 87 ? 4.176 -0.934 -4.482 1.00 98.38 87 VAL A O 1
ATOM 638 N N . PHE A 1 88 ? 6.397 -1.273 -4.375 1.00 97.62 88 PHE A N 1
ATOM 639 C CA . PHE A 1 88 ? 6.654 -1.301 -5.819 1.00 97.62 88 PHE A CA 1
ATOM 640 C C . PHE A 1 88 ? 7.358 -2.605 -6.226 1.00 97.62 88 PHE A C 1
ATOM 642 O O . PHE A 1 88 ? 8.231 -3.081 -5.498 1.00 97.62 88 PHE A O 1
ATOM 649 N N . ASP A 1 89 ? 7.000 -3.163 -7.391 1.00 95.75 89 ASP A N 1
ATOM 650 C CA . ASP A 1 89 ? 7.665 -4.353 -7.957 1.00 95.75 89 ASP A CA 1
ATOM 651 C C . ASP A 1 89 ? 9.135 -4.053 -8.286 1.00 95.75 89 ASP A C 1
ATOM 653 O O . ASP A 1 89 ? 9.469 -2.940 -8.709 1.00 95.75 89 ASP A O 1
ATOM 657 N N . GLY A 1 90 ? 10.008 -5.058 -8.177 1.00 91.81 90 GLY A N 1
ATOM 658 C CA . GLY A 1 90 ? 11.416 -4.918 -8.545 1.00 91.81 90 GLY A CA 1
ATOM 659 C C . GLY A 1 90 ? 11.658 -4.933 -10.052 1.00 91.81 90 GLY A C 1
ATOM 660 O O . GLY A 1 90 ? 11.485 -5.959 -10.723 1.00 91.81 90 GLY A O 1
ATOM 661 N N . ARG A 1 91 ? 12.114 -3.804 -10.598 1.00 87.31 91 ARG A N 1
ATOM 662 C CA . ARG A 1 91 ? 12.449 -3.672 -12.018 1.00 87.31 91 ARG A CA 1
ATOM 663 C C . ARG A 1 91 ? 13.776 -4.365 -12.299 1.00 87.31 91 ARG A C 1
ATOM 665 O O . ARG A 1 91 ? 14.750 -4.229 -11.556 1.00 87.31 91 ARG A O 1
ATOM 672 N N . LYS A 1 92 ? 13.807 -5.088 -13.419 1.00 86.50 92 LYS A N 1
ATOM 673 C CA . LYS A 1 92 ? 15.026 -5.704 -13.946 1.00 86.50 92 LYS A CA 1
ATOM 674 C C . LYS A 1 92 ? 16.099 -4.630 -14.162 1.00 86.50 92 LYS A C 1
ATOM 676 O O . LYS A 1 92 ? 15.773 -3.504 -14.528 1.00 86.50 92 LYS A O 1
ATOM 681 N N . ASP A 1 93 ? 17.355 -5.000 -13.930 1.00 81.69 93 ASP A N 1
ATOM 682 C CA . ASP A 1 93 ? 18.548 -4.179 -14.178 1.00 81.69 93 ASP A CA 1
ATOM 683 C C . ASP A 1 93 ? 18.635 -2.867 -13.355 1.00 81.69 93 ASP A C 1
ATOM 685 O O . ASP A 1 93 ? 19.524 -2.055 -13.595 1.00 81.69 93 ASP A O 1
ATOM 689 N N . VAL A 1 94 ? 17.754 -2.672 -12.360 1.00 85.50 94 VAL A N 1
ATOM 690 C CA . VAL A 1 94 ? 17.775 -1.521 -11.431 1.00 85.50 94 VAL A CA 1
ATOM 691 C C . VAL A 1 94 ? 17.673 -1.969 -9.974 1.00 85.50 94 VAL A C 1
ATOM 693 O O . VAL A 1 94 ? 18.523 -1.620 -9.161 1.00 85.50 94 VAL A O 1
ATOM 696 N N . ASP A 1 95 ? 16.645 -2.748 -9.632 1.00 89.06 95 ASP A N 1
ATOM 697 C CA . ASP A 1 95 ? 16.312 -3.055 -8.240 1.00 89.06 95 ASP A CA 1
ATOM 698 C C . ASP A 1 95 ? 16.886 -4.439 -7.856 1.00 89.06 95 ASP A C 1
ATOM 700 O O . ASP A 1 95 ? 16.175 -5.444 -7.822 1.00 89.06 95 ASP A O 1
ATOM 704 N N . THR A 1 96 ? 18.205 -4.530 -7.638 1.00 87.12 96 THR A N 1
ATOM 705 C CA . THR A 1 96 ? 18.904 -5.800 -7.319 1.00 87.12 96 THR A CA 1
ATOM 706 C C . THR A 1 96 ? 18.581 -6.339 -5.923 1.00 87.12 96 THR A C 1
ATOM 708 O O . THR A 1 96 ? 18.475 -7.551 -5.734 1.00 87.12 96 THR A O 1
ATOM 711 N N . GLU A 1 97 ? 18.382 -5.445 -4.958 1.00 91.50 97 GLU A N 1
ATOM 712 C CA . GLU A 1 97 ? 18.057 -5.746 -3.563 1.00 91.50 97 GLU A CA 1
ATOM 713 C C . GLU A 1 97 ? 16.771 -5.027 -3.133 1.00 91.50 97 GLU A C 1
ATOM 715 O O . GLU A 1 97 ? 16.350 -4.038 -3.735 1.00 91.50 97 GLU A O 1
ATOM 720 N N . ARG A 1 98 ? 16.129 -5.526 -2.069 1.00 94.12 98 ARG A N 1
ATOM 721 C CA . ARG A 1 98 ? 14.960 -4.868 -1.471 1.00 94.12 98 ARG A CA 1
ATOM 722 C C . ARG A 1 98 ? 15.423 -3.645 -0.680 1.00 94.12 98 ARG A C 1
ATOM 724 O O . ARG A 1 98 ? 16.275 -3.774 0.193 1.00 94.12 98 ARG A O 1
ATOM 731 N N . THR A 1 99 ? 14.805 -2.491 -0.918 1.00 94.88 99 THR A N 1
ATOM 732 C CA . THR A 1 99 ? 15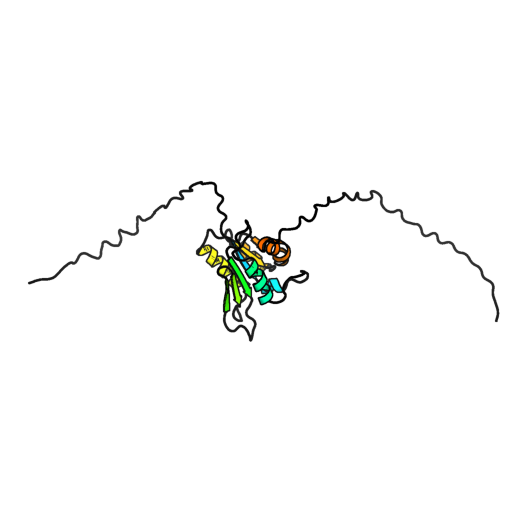.068 -1.255 -0.167 1.00 94.88 99 THR A CA 1
ATOM 733 C C . THR A 1 99 ? 13.817 -0.752 0.556 1.00 94.88 99 THR A C 1
ATOM 735 O O . THR A 1 99 ? 12.805 -0.418 -0.061 1.00 94.88 99 THR A O 1
ATOM 738 N N . ASP A 1 100 ? 13.912 -0.666 1.885 1.00 95.69 100 ASP A N 1
ATOM 739 C CA . ASP A 1 100 ? 12.846 -0.205 2.782 1.00 95.69 100 ASP A CA 1
ATOM 740 C C . ASP A 1 100 ? 13.127 1.230 3.246 1.00 95.69 100 ASP A C 1
ATOM 742 O O . ASP A 1 100 ? 13.804 1.477 4.246 1.00 95.69 100 ASP A O 1
ATOM 746 N N . ILE A 1 101 ? 12.591 2.204 2.516 1.00 94.75 101 ILE A N 1
ATOM 747 C CA . ILE A 1 101 ? 12.786 3.626 2.794 1.00 94.75 101 ILE A CA 1
ATOM 748 C C . ILE A 1 101 ? 11.691 4.102 3.757 1.00 94.75 101 ILE A C 1
ATOM 750 O O . ILE A 1 101 ? 10.567 4.427 3.357 1.00 94.75 101 ILE A O 1
ATOM 754 N N . ARG A 1 102 ? 12.014 4.150 5.054 1.00 94.12 102 ARG A N 1
ATOM 755 C CA . ARG A 1 102 ? 11.151 4.744 6.087 1.00 94.12 102 ARG A CA 1
ATOM 756 C C . ARG A 1 102 ? 11.256 6.270 6.040 1.00 94.12 102 ARG A C 1
ATOM 758 O O . ARG A 1 102 ? 12.288 6.826 6.395 1.00 94.12 102 ARG A O 1
ATOM 765 N N . LEU A 1 103 ? 10.184 6.942 5.615 1.00 88.19 103 LEU A N 1
ATOM 766 C CA . LEU A 1 103 ? 10.165 8.404 5.426 1.00 88.19 103 LEU A CA 1
ATOM 767 C C . LEU A 1 103 ? 9.544 9.159 6.614 1.00 88.19 103 LEU A C 1
ATOM 769 O O . LEU A 1 103 ? 9.761 10.358 6.761 1.00 88.19 103 LEU A O 1
ATOM 773 N N . ASN A 1 104 ? 8.792 8.467 7.475 1.00 88.31 104 ASN A N 1
ATOM 774 C CA . ASN A 1 104 ? 8.513 8.863 8.859 1.00 88.31 104 ASN A CA 1
ATOM 775 C C . ASN A 1 104 ? 8.150 7.610 9.684 1.00 88.31 104 ASN A C 1
ATOM 777 O O . ASN A 1 104 ? 8.084 6.509 9.140 1.00 88.31 104 ASN A O 1
ATOM 781 N N . GLU A 1 105 ? 7.887 7.762 10.983 1.00 88.06 105 GLU A N 1
ATOM 782 C CA . GLU A 1 105 ? 7.504 6.668 11.901 1.00 88.06 105 GLU A CA 1
ATOM 783 C C . GLU A 1 105 ? 6.350 5.777 11.398 1.00 88.06 105 GLU A C 1
ATOM 785 O O . GLU A 1 105 ? 6.298 4.591 11.708 1.00 88.06 105 GLU A O 1
ATOM 790 N N . ASN A 1 106 ? 5.439 6.353 10.611 1.00 91.62 106 ASN A N 1
ATOM 791 C CA . ASN A 1 106 ? 4.174 5.773 10.169 1.00 91.62 106 ASN A CA 1
ATOM 792 C C . ASN A 1 106 ? 4.112 5.578 8.635 1.00 91.62 106 ASN A C 1
ATOM 794 O O . ASN A 1 106 ? 3.032 5.316 8.099 1.00 91.62 106 ASN A O 1
ATOM 798 N N . PHE A 1 107 ? 5.231 5.733 7.912 1.00 94.50 107 PHE A N 1
ATOM 799 C CA . PHE A 1 107 ? 5.297 5.590 6.453 1.00 94.50 107 PHE A CA 1
ATOM 800 C C . PHE A 1 107 ? 6.567 4.867 5.989 1.00 94.50 107 PHE A C 1
ATOM 802 O O . PHE A 1 107 ? 7.684 5.344 6.215 1.00 94.50 107 PHE A O 1
ATOM 809 N N . ILE A 1 108 ? 6.389 3.773 5.243 1.00 96.12 108 ILE A N 1
ATOM 810 C CA . ILE A 1 108 ? 7.474 3.025 4.592 1.00 96.12 108 ILE A CA 1
ATOM 811 C C . ILE A 1 108 ? 7.182 2.897 3.089 1.00 96.12 108 ILE A C 1
ATOM 813 O O . ILE A 1 108 ? 6.115 2.422 2.695 1.00 96.12 108 ILE A O 1
ATOM 817 N N . LYS A 1 109 ? 8.145 3.293 2.248 1.00 97.44 109 LYS A N 1
ATOM 818 C CA . LYS A 1 109 ? 8.212 2.909 0.830 1.00 97.44 109 LYS A CA 1
ATOM 819 C C . LYS A 1 109 ? 9.080 1.654 0.727 1.00 97.44 109 LYS A C 1
ATOM 821 O O . LYS A 1 109 ? 10.262 1.714 1.044 1.00 97.44 109 LYS A O 1
ATOM 826 N N . VAL A 1 110 ? 8.504 0.548 0.274 1.00 97.62 110 VAL A N 1
ATOM 827 C CA . VAL A 1 110 ? 9.211 -0.696 -0.048 1.00 97.62 110 VAL A CA 1
ATOM 828 C C . VAL A 1 110 ? 9.413 -0.744 -1.558 1.00 97.62 110 VAL A C 1
ATOM 830 O O . VAL A 1 110 ? 8.446 -0.772 -2.320 1.00 97.62 110 VAL A O 1
ATOM 833 N N . GLN A 1 111 ? 10.666 -0.762 -1.995 1.00 97.25 111 GLN A N 1
ATOM 834 C CA . GLN A 1 111 ? 11.040 -1.134 -3.354 1.00 97.25 111 GLN A CA 1
ATOM 835 C C . GLN A 1 111 ? 11.516 -2.587 -3.307 1.00 97.25 111 GLN A C 1
ATOM 837 O O . GLN A 1 111 ? 12.503 -2.902 -2.640 1.00 97.25 111 GLN A O 1
ATOM 842 N N . LEU A 1 112 ? 10.780 -3.491 -3.953 1.00 97.06 112 LEU A N 1
ATOM 843 C CA . LEU A 1 112 ? 11.128 -4.911 -3.975 1.00 97.06 112 LEU A CA 1
ATOM 844 C C . LEU A 1 112 ? 12.326 -5.166 -4.896 1.00 97.06 112 LEU A C 1
ATOM 846 O O . LEU A 1 112 ? 12.583 -4.394 -5.821 1.00 97.06 112 LEU A O 1
ATOM 850 N N . LYS A 1 113 ? 13.030 -6.276 -4.645 1.00 95.56 113 LYS A N 1
ATOM 851 C CA . LYS A 1 113 ? 14.071 -6.800 -5.537 1.00 95.56 113 LYS A CA 1
ATOM 852 C C . LYS A 1 113 ? 13.459 -7.380 -6.814 1.00 95.56 113 LYS A C 1
ATOM 854 O O . LYS A 1 113 ? 12.311 -7.834 -6.813 1.00 95.56 113 LYS A O 1
ATOM 859 N N . HIS A 1 114 ? 14.239 -7.431 -7.886 1.00 91.88 114 HIS A N 1
ATOM 860 C CA . HIS A 1 114 ? 13.833 -8.070 -9.130 1.00 91.88 114 HIS A CA 1
ATOM 861 C C . HIS A 1 114 ? 13.416 -9.539 -8.918 1.00 91.88 114 HIS A C 1
ATOM 863 O O . HIS A 1 114 ? 14.015 -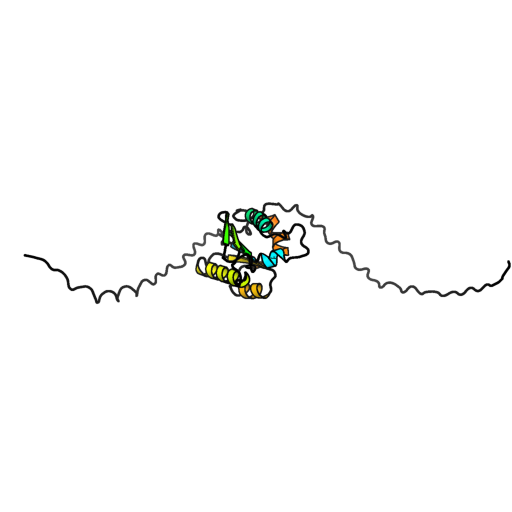10.272 -8.131 1.00 91.88 114 HIS A O 1
ATOM 869 N N . GLY A 1 115 ? 12.363 -9.960 -9.624 1.00 89.50 115 GLY A N 1
ATOM 870 C CA . GLY A 1 115 ? 11.767 -11.292 -9.483 1.00 89.50 115 GLY A CA 1
ATOM 871 C C . GLY A 1 115 ? 10.821 -11.444 -8.285 1.00 89.50 115 GLY A C 1
ATOM 872 O O . GLY A 1 115 ? 10.298 -12.533 -8.077 1.00 89.50 115 GLY A O 1
ATOM 873 N N . THR A 1 116 ? 10.570 -10.386 -7.506 1.00 91.19 116 THR A N 1
ATOM 874 C CA . THR A 1 116 ? 9.539 -10.359 -6.456 1.00 91.19 116 THR A CA 1
ATOM 875 C C . THR A 1 116 ? 8.461 -9.334 -6.812 1.00 91.19 116 THR A C 1
ATOM 877 O O . THR A 1 116 ? 8.776 -8.188 -7.142 1.00 91.19 116 THR A O 1
ATOM 880 N N . ILE A 1 117 ? 7.195 -9.758 -6.761 1.00 93.75 117 ILE A N 1
ATOM 881 C CA . ILE A 1 117 ? 6.020 -8.935 -7.081 1.00 93.75 117 ILE A CA 1
ATOM 882 C C . ILE A 1 117 ? 5.349 -8.401 -5.812 1.00 93.75 117 ILE A C 1
ATOM 884 O O . ILE A 1 117 ? 5.441 -9.001 -4.739 1.00 93.75 117 ILE A O 1
ATOM 888 N N . ALA A 1 118 ? 4.658 -7.269 -5.941 1.00 96.88 118 ALA A N 1
ATOM 889 C CA . ALA A 1 118 ? 3.953 -6.623 -4.845 1.00 96.88 118 ALA A CA 1
ATOM 890 C C . ALA A 1 118 ? 2.813 -7.489 -4.289 1.00 96.88 118 ALA A C 1
ATOM 892 O O . ALA A 1 118 ? 2.607 -7.474 -3.080 1.00 96.88 118 ALA A O 1
ATOM 893 N N . ASP A 1 119 ? 2.109 -8.252 -5.133 1.00 97.50 119 ASP A N 1
ATOM 894 C CA . ASP A 1 119 ? 0.970 -9.093 -4.736 1.00 97.50 119 ASP A CA 1
ATOM 895 C C . ASP A 1 119 ? 1.322 -10.060 -3.594 1.00 97.50 119 ASP A C 1
ATOM 897 O O . ASP A 1 119 ? 0.672 -10.026 -2.547 1.00 97.50 119 ASP A O 1
ATOM 901 N N . ASP A 1 120 ? 2.371 -10.869 -3.767 1.00 96.75 120 ASP A N 1
ATOM 902 C CA . ASP A 1 120 ? 2.803 -11.865 -2.780 1.00 96.75 120 ASP A CA 1
ATOM 903 C C . ASP A 1 120 ? 3.258 -11.181 -1.481 1.00 96.75 120 ASP A C 1
ATOM 905 O O . ASP A 1 120 ? 2.766 -11.488 -0.396 1.00 96.75 120 ASP A O 1
ATOM 909 N N . PHE A 1 121 ? 4.114 -10.159 -1.597 1.00 97.88 121 PHE A N 1
ATOM 910 C CA . PHE A 1 121 ? 4.618 -9.396 -0.451 1.00 97.88 121 PHE A CA 1
ATOM 911 C C . PHE A 1 121 ? 3.498 -8.711 0.356 1.00 97.88 121 PHE A C 1
ATOM 913 O O . PHE A 1 121 ? 3.548 -8.643 1.585 1.00 97.88 121 PHE A O 1
ATOM 920 N N . LEU A 1 122 ? 2.472 -8.190 -0.324 1.00 98.56 122 LEU A N 1
ATOM 921 C CA . LEU A 1 122 ? 1.323 -7.554 0.319 1.00 98.56 122 LEU A CA 1
ATOM 922 C C . LEU A 1 122 ? 0.442 -8.573 1.051 1.00 98.56 122 LEU A C 1
ATOM 924 O O . LEU A 1 122 ? -0.158 -8.211 2.062 1.00 98.56 122 LEU A O 1
ATOM 928 N N . LEU A 1 123 ? 0.361 -9.818 0.572 1.00 98.38 123 LEU A N 1
ATOM 929 C CA . LEU A 1 123 ? -0.331 -10.907 1.267 1.00 98.38 123 LEU A CA 1
ATOM 930 C C . LEU A 1 123 ? 0.469 -11.391 2.485 1.00 98.38 123 LEU A C 1
ATOM 932 O O . LEU A 1 123 ? -0.118 -11.524 3.559 1.00 98.38 123 LEU A O 1
ATOM 936 N N . ASP A 1 124 ? 1.789 -11.541 2.361 1.00 97.81 124 ASP A N 1
ATOM 937 C CA . ASP A 1 124 ? 2.676 -11.905 3.475 1.00 97.81 124 ASP A CA 1
ATOM 938 C C . ASP A 1 124 ? 2.629 -10.869 4.613 1.00 97.81 124 ASP A C 1
ATOM 940 O O . ASP A 1 124 ? 2.486 -11.233 5.780 1.00 97.81 124 ASP A O 1
ATOM 944 N N . GLU A 1 125 ? 2.671 -9.566 4.307 1.00 97.94 125 GLU A N 1
ATOM 945 C CA . GLU A 1 125 ? 2.582 -8.521 5.341 1.00 97.94 125 GLU A CA 1
ATOM 946 C C . GLU A 1 125 ? 1.156 -8.421 5.938 1.00 97.94 125 GLU A C 1
ATOM 948 O O . GLU A 1 125 ? 1.006 -8.103 7.119 1.00 97.94 125 GLU A O 1
ATOM 953 N N . ILE A 1 126 ? 0.092 -8.765 5.189 1.00 98.19 126 ILE A N 1
ATOM 954 C CA . ILE A 1 126 ? -1.263 -8.945 5.758 1.00 98.19 126 ILE A CA 1
ATOM 955 C C . ILE A 1 126 ? -1.289 -10.112 6.752 1.00 98.19 126 ILE A C 1
ATOM 957 O O . ILE A 1 126 ? -1.897 -9.987 7.820 1.00 98.19 126 ILE A O 1
ATOM 961 N N . GLU A 1 127 ? -0.674 -11.239 6.399 1.00 97.88 127 GLU A N 1
ATOM 962 C CA . GLU A 1 127 ? -0.661 -12.446 7.223 1.00 97.88 127 GLU A CA 1
ATOM 963 C C . GLU A 1 127 ? 0.171 -12.240 8.490 1.00 97.88 127 GLU A C 1
ATOM 965 O O . GLU A 1 127 ? -0.293 -12.507 9.597 1.00 97.88 127 GLU A O 1
ATOM 970 N N . LYS A 1 128 ? 1.348 -11.631 8.357 1.00 97.31 128 LYS A N 1
ATOM 971 C CA . LYS A 1 128 ? 2.163 -11.181 9.484 1.00 97.31 128 LYS A CA 1
ATOM 972 C C . LYS A 1 128 ? 1.377 -10.261 10.424 1.00 97.31 128 LYS A C 1
ATOM 974 O O . LYS A 1 128 ? 1.331 -10.525 11.622 1.00 97.31 128 LYS A O 1
ATOM 979 N N . ILE A 1 129 ? 0.662 -9.255 9.904 1.00 95.94 129 ILE A N 1
ATOM 980 C CA . ILE A 1 129 ? -0.222 -8.403 10.723 1.00 95.94 129 ILE A CA 1
ATOM 981 C C . ILE A 1 129 ? -1.343 -9.223 11.393 1.00 95.94 129 ILE A C 1
ATOM 983 O O . ILE A 1 129 ? -1.694 -8.932 12.536 1.00 95.94 129 ILE A O 1
ATOM 987 N N . ARG A 1 130 ? -1.903 -10.250 10.730 1.00 96.12 130 ARG A N 1
ATOM 988 C CA . ARG A 1 130 ? -2.912 -11.152 11.327 1.00 96.12 130 ARG A CA 1
ATOM 989 C C . ARG A 1 130 ? -2.362 -11.913 12.535 1.00 96.12 130 ARG A C 1
ATOM 991 O O . ARG A 1 130 ? -3.120 -12.117 13.481 1.00 96.12 130 ARG A O 1
ATOM 998 N N . LEU A 1 131 ? -1.100 -12.335 12.486 1.00 96.38 131 LEU A N 1
ATOM 999 C CA . LEU A 1 131 ? -0.445 -13.132 13.525 1.00 96.38 131 LEU A CA 1
ATOM 1000 C C . LEU A 1 131 ? 0.119 -12.264 14.665 1.00 96.38 131 LEU A C 1
ATOM 1002 O O . LEU A 1 131 ? -0.082 -12.593 15.831 1.00 96.38 131 LEU A O 1
ATOM 1006 N N . GLU A 1 132 ? 0.778 -11.146 14.344 1.00 95.81 132 GLU A N 1
ATOM 1007 C CA . GLU A 1 132 ? 1.425 -10.247 15.316 1.00 95.81 132 GLU A CA 1
ATOM 1008 C C . GLU A 1 132 ? 0.431 -9.322 16.047 1.00 95.81 132 GLU A C 1
ATOM 1010 O O . GLU A 1 132 ? 0.588 -9.064 17.240 1.00 95.81 132 GLU A O 1
ATOM 1015 N N . ASP A 1 133 ? -0.607 -8.819 15.363 1.00 92.50 133 ASP A N 1
ATOM 1016 C CA . ASP A 1 133 ? -1.629 -7.939 15.952 1.00 92.50 133 ASP A CA 1
ATOM 1017 C C . ASP A 1 133 ? -3.041 -8.261 15.413 1.00 92.50 133 ASP A C 1
ATOM 1019 O O . ASP A 1 133 ? -3.596 -7.519 14.590 1.00 92.50 133 ASP A O 1
ATOM 1023 N N . PRO A 1 134 ? -3.700 -9.318 15.936 1.00 91.56 134 PRO A N 1
ATOM 1024 C CA . PRO A 1 134 ? -5.074 -9.689 15.570 1.00 91.56 134 PRO A CA 1
ATOM 1025 C C . PRO A 1 134 ? -6.134 -8.601 15.851 1.00 91.56 134 PRO A C 1
ATOM 1027 O O . PRO A 1 134 ? -7.311 -8.735 15.476 1.00 91.56 134 PRO A O 1
ATOM 1030 N N . THR A 1 135 ? -5.771 -7.521 16.554 1.00 90.81 135 THR A N 1
ATOM 1031 C CA . THR A 1 135 ? -6.669 -6.387 16.799 1.00 90.81 135 THR A CA 1
ATOM 1032 C C . THR A 1 135 ? -6.689 -5.427 15.610 1.00 90.81 135 THR A C 1
ATOM 1034 O O . THR A 1 135 ? -7.769 -4.909 15.277 1.00 90.81 135 THR A O 1
ATOM 1037 N N . ARG A 1 136 ? -5.535 -5.247 14.948 1.00 91.50 136 ARG A N 1
ATOM 1038 C CA . ARG A 1 136 ? -5.314 -4.396 13.773 1.00 91.50 136 ARG A CA 1
ATOM 1039 C C . ARG A 1 136 ? -6.125 -4.865 12.578 1.00 91.50 136 ARG A C 1
ATOM 1041 O O . ARG A 1 136 ? -6.577 -6.005 12.483 1.00 91.50 136 ARG A O 1
ATOM 1048 N N . ARG A 1 137 ? -6.390 -3.935 11.664 1.00 94.56 137 ARG A N 1
ATOM 1049 C CA . ARG A 1 137 ? -7.181 -4.187 10.458 1.00 94.56 137 ARG A CA 1
ATOM 1050 C C . ARG A 1 137 ? -6.509 -3.572 9.245 1.00 94.56 137 ARG A C 1
ATOM 1052 O O . ARG A 1 137 ? -6.232 -2.380 9.245 1.00 94.56 137 ARG A O 1
ATOM 1059 N N . VAL A 1 138 ? -6.333 -4.339 8.180 1.00 96.25 138 VAL A N 1
ATOM 1060 C CA . VAL A 1 138 ? -5.728 -3.828 6.945 1.00 96.25 138 VAL A CA 1
ATOM 1061 C C . VAL A 1 138 ? -6.791 -3.220 6.029 1.00 96.25 138 VAL A C 1
ATOM 1063 O O . VAL A 1 138 ? -7.901 -3.744 5.886 1.00 96.25 138 VAL A O 1
ATOM 1066 N N . LYS A 1 139 ? -6.444 -2.117 5.367 1.00 96.75 139 LYS A N 1
ATOM 1067 C CA . LYS A 1 139 ? -7.059 -1.702 4.104 1.00 96.75 139 LYS A CA 1
ATOM 1068 C C . LYS A 1 139 ? -6.025 -1.809 2.992 1.00 96.75 139 LYS A C 1
ATOM 1070 O O . LYS A 1 139 ? -5.018 -1.113 3.028 1.00 96.75 139 LYS A O 1
ATOM 1075 N N . LEU A 1 140 ? -6.306 -2.638 1.998 1.00 98.31 140 LEU A N 1
ATOM 1076 C CA . LEU A 1 140 ? -5.450 -2.791 0.827 1.00 98.31 140 LEU A CA 1
ATOM 1077 C C . LEU A 1 140 ? -5.909 -1.834 -0.280 1.00 98.31 140 LEU A C 1
ATOM 1079 O O . LEU A 1 140 ? -7.114 -1.694 -0.515 1.00 98.31 140 LEU A O 1
ATOM 1083 N N . VAL A 1 141 ? -4.974 -1.185 -0.969 1.00 98.12 141 VAL A N 1
ATOM 1084 C CA . VAL A 1 141 ? -5.255 -0.316 -2.118 1.00 98.12 141 VAL A CA 1
ATOM 1085 C C . VAL A 1 141 ? -4.697 -0.951 -3.387 1.00 98.12 141 VAL A C 1
ATOM 1087 O O . VAL A 1 141 ? -3.512 -0.829 -3.663 1.00 98.12 141 VAL A O 1
ATOM 1090 N N . THR A 1 142 ? -5.571 -1.598 -4.161 1.00 98.38 142 THR A N 1
ATOM 1091 C CA . THR A 1 142 ? -5.279 -2.157 -5.492 1.00 98.38 142 THR A CA 1
ATOM 1092 C C . THR A 1 142 ? -6.545 -2.167 -6.359 1.00 98.38 142 THR A C 1
ATOM 1094 O O . THR A 1 142 ? -7.675 -2.135 -5.850 1.00 98.38 142 THR A O 1
ATOM 1097 N N . ALA A 1 143 ? -6.375 -2.165 -7.682 1.00 97.25 143 ALA A N 1
ATOM 1098 C CA . ALA A 1 143 ? -7.417 -2.475 -8.658 1.00 97.25 143 ALA A CA 1
ATOM 1099 C C . ALA A 1 143 ? -7.304 -3.894 -9.234 1.00 97.25 143 ALA A C 1
ATOM 1101 O O . ALA A 1 143 ? -8.181 -4.263 -10.019 1.00 97.25 143 ALA A O 1
ATOM 1102 N N . ASP A 1 144 ? -6.256 -4.654 -8.899 1.00 97.69 144 ASP A N 1
ATOM 1103 C CA . ASP A 1 144 ? -6.140 -6.035 -9.360 1.00 97.69 144 ASP A CA 1
ATOM 1104 C C . ASP A 1 144 ? -7.293 -6.901 -8.813 1.00 97.69 144 ASP A C 1
ATOM 1106 O O . ASP A 1 144 ? -7.904 -6.591 -7.784 1.00 97.69 144 ASP A O 1
ATOM 1110 N N . LYS A 1 145 ? -7.653 -7.955 -9.552 1.00 97.62 145 LYS A N 1
ATOM 1111 C CA . LYS A 1 145 ? -8.762 -8.858 -9.215 1.00 97.62 145 LYS A CA 1
ATOM 1112 C C . LYS A 1 145 ? -8.327 -10.084 -8.408 1.00 97.62 145 LYS A C 1
ATOM 1114 O O . LYS A 1 145 ? -9.126 -10.545 -7.597 1.00 97.62 145 LYS A O 1
ATOM 1119 N N . ARG A 1 146 ? -7.115 -10.602 -8.631 1.00 97.69 146 ARG A N 1
ATOM 1120 C CA . ARG A 1 146 ? -6.539 -11.772 -7.952 1.00 97.69 146 ARG A CA 1
ATOM 1121 C C . ARG A 1 146 ? -6.091 -11.395 -6.546 1.00 97.69 146 ARG A C 1
ATOM 1123 O O . ARG A 1 146 ? -6.666 -11.912 -5.595 1.00 97.69 146 ARG A O 1
ATOM 1130 N N . LEU A 1 147 ? -5.211 -10.402 -6.407 1.00 98.31 147 LEU A N 1
ATOM 1131 C CA . LEU A 1 147 ? -4.785 -9.866 -5.108 1.00 98.31 147 LEU A CA 1
ATOM 1132 C C . LEU A 1 147 ? -5.989 -9.412 -4.264 1.00 98.31 147 LEU A C 1
ATOM 1134 O O . LEU A 1 147 ? -6.056 -9.651 -3.059 1.00 98.31 147 LEU A O 1
ATOM 1138 N N . ARG A 1 148 ? -7.004 -8.811 -4.903 1.00 98.19 148 ARG A N 1
ATOM 1139 C CA . ARG A 1 148 ? -8.271 -8.454 -4.246 1.00 98.19 148 ARG A CA 1
ATOM 1140 C C . ARG A 1 148 ? -9.055 -9.660 -3.726 1.00 98.19 148 ARG A C 1
ATOM 1142 O O . ARG A 1 148 ? -9.742 -9.492 -2.721 1.00 98.19 148 ARG A O 1
ATOM 1149 N N . ALA A 1 149 ? -9.035 -10.799 -4.416 1.00 97.94 149 ALA A N 1
ATOM 1150 C CA . ALA A 1 149 ? -9.699 -12.015 -3.956 1.00 97.94 149 ALA A CA 1
ATOM 1151 C C . ALA A 1 149 ? -8.944 -12.579 -2.748 1.00 97.94 149 ALA A C 1
ATOM 1153 O O . ALA A 1 149 ? -9.481 -12.519 -1.645 1.00 97.94 149 ALA A O 1
ATOM 1154 N N . SER A 1 150 ? -7.667 -12.935 -2.926 1.00 98.19 150 SER A N 1
ATOM 1155 C CA . SER A 1 150 ? -6.813 -13.516 -1.882 1.00 98.19 150 SER A CA 1
ATOM 1156 C C . SER A 1 150 ? -6.804 -12.678 -0.597 1.00 98.19 150 SER A C 1
ATOM 1158 O O . SER A 1 150 ? -7.009 -13.196 0.497 1.00 98.19 150 SER A O 1
ATOM 1160 N N . ALA A 1 151 ? -6.672 -11.350 -0.705 1.00 97.94 151 ALA A N 1
ATOM 1161 C CA . ALA A 1 151 ? -6.707 -10.473 0.464 1.00 97.94 151 ALA A CA 1
ATOM 1162 C C . ALA A 1 151 ? -8.089 -10.416 1.146 1.00 97.94 151 ALA A C 1
ATOM 1164 O O . ALA A 1 151 ? -8.171 -10.157 2.343 1.00 97.94 151 ALA A O 1
ATOM 1165 N N . LEU A 1 152 ? -9.196 -10.628 0.427 1.00 97.19 152 LEU A N 1
ATOM 1166 C CA . LEU A 1 152 ? -10.536 -10.662 1.027 1.00 97.19 152 LEU A CA 1
ATOM 1167 C C . LEU A 1 152 ? -10.875 -11.995 1.698 1.00 97.19 152 LEU A C 1
ATOM 1169 O O . LEU A 1 152 ? -11.846 -12.003 2.462 1.00 97.19 152 LEU A O 1
ATOM 1173 N N . ASP A 1 153 ? -10.086 -13.043 1.471 1.00 97.25 153 ASP A N 1
ATOM 1174 C CA . ASP A 1 153 ? -10.185 -14.323 2.176 1.00 97.25 153 ASP A CA 1
ATOM 1175 C C . ASP A 1 153 ? -9.493 -14.260 3.551 1.00 97.25 153 ASP A C 1
ATOM 1177 O O . ASP A 1 153 ? -9.963 -14.878 4.507 1.00 97.25 153 ASP A O 1
ATOM 1181 N N . ILE A 1 154 ? -8.477 -13.394 3.719 1.00 96.00 154 ILE A N 1
ATOM 1182 C CA . ILE A 1 154 ? -7.814 -13.096 5.009 1.00 96.00 154 ILE A CA 1
ATOM 1183 C C . ILE A 1 154 ? -8.685 -12.168 5.891 1.00 96.00 154 ILE A C 1
ATOM 1185 O O . ILE A 1 154 ? -8.281 -11.111 6.395 1.00 96.00 154 ILE A O 1
ATOM 1189 N N . ARG A 1 155 ? -9.948 -12.561 6.080 1.00 93.00 155 ARG A N 1
ATOM 1190 C CA . ARG A 1 155 ? -10.885 -11.960 7.034 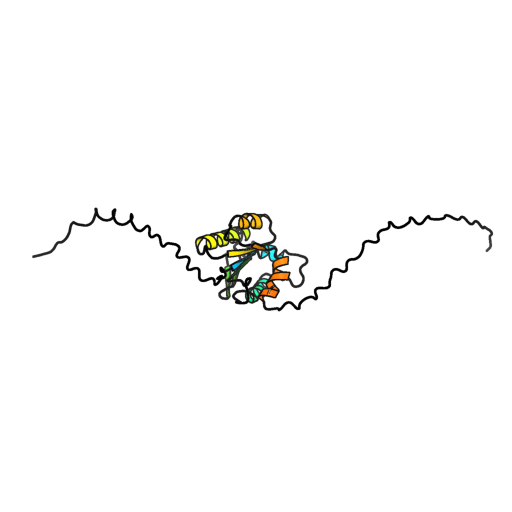1.00 93.00 155 ARG A CA 1
ATOM 1191 C C . ARG A 1 155 ? -10.750 -12.630 8.411 1.00 93.00 155 ARG A C 1
ATOM 1193 O O . ARG A 1 155 ? -10.467 -13.817 8.493 1.00 93.00 155 ARG A O 1
ATOM 1200 N N . PRO A 1 156 ? -10.990 -11.891 9.511 1.00 93.44 156 PRO A N 1
ATOM 1201 C CA . PRO A 1 156 ? -11.442 -10.505 9.538 1.00 93.44 156 PRO A CA 1
ATOM 1202 C C . PRO A 1 156 ? -10.346 -9.474 9.229 1.00 93.44 156 PRO A C 1
ATOM 1204 O O . PRO A 1 156 ? -10.720 -8.352 8.899 1.00 93.44 156 PRO A O 1
ATOM 1207 N N . THR A 1 157 ? -9.052 -9.798 9.327 1.00 96.12 157 THR A N 1
ATOM 1208 C CA . THR A 1 157 ? -7.926 -8.838 9.278 1.00 96.12 157 THR A CA 1
ATOM 1209 C C . THR A 1 157 ? -8.084 -7.789 8.179 1.00 96.12 157 THR A C 1
ATOM 1211 O O . THR A 1 157 ? -8.188 -6.594 8.488 1.00 96.12 157 THR A O 1
ATOM 1214 N N . VAL A 1 158 ? -8.253 -8.202 6.921 1.00 97.50 158 VAL A N 1
ATOM 1215 C CA . VAL A 1 158 ? -8.565 -7.278 5.824 1.00 97.50 158 VAL A CA 1
ATOM 1216 C C . VAL A 1 158 ? -9.999 -6.760 5.951 1.00 97.50 158 VAL A C 1
ATOM 1218 O O . VAL A 1 158 ? -10.995 -7.473 5.828 1.00 97.50 158 VAL A O 1
ATOM 1221 N N . LYS A 1 159 ? -10.110 -5.456 6.208 1.00 95.12 159 LYS A N 1
ATOM 1222 C CA . LYS A 1 159 ? -11.373 -4.734 6.403 1.00 95.12 159 LYS A CA 1
ATOM 1223 C C . LYS A 1 159 ? -11.989 -4.254 5.092 1.00 95.12 159 LYS A C 1
ATOM 1225 O O . LYS A 1 159 ? -13.211 -4.157 5.003 1.00 95.12 159 LYS A O 1
ATOM 1230 N N . GLN A 1 160 ? -11.166 -3.881 4.112 1.00 95.94 160 GLN A N 1
ATOM 1231 C CA . GLN A 1 160 ? -11.621 -3.356 2.823 1.00 95.94 160 GLN A CA 1
ATOM 1232 C C . GLN A 1 160 ? -10.487 -3.384 1.788 1.00 95.94 160 GLN A C 1
ATOM 1234 O O . GLN A 1 160 ? -9.393 -2.914 2.084 1.00 95.94 160 GLN A O 1
ATOM 1239 N N . VAL A 1 161 ? -10.777 -3.815 0.555 1.00 97.94 161 VAL A N 1
ATOM 1240 C CA . VAL A 1 161 ? -9.912 -3.556 -0.613 1.00 97.94 161 VAL A CA 1
ATOM 1241 C C . VAL A 1 161 ? -10.483 -2.377 -1.411 1.00 97.94 161 VAL A C 1
ATOM 1243 O O . VAL A 1 161 ? -11.649 -2.408 -1.829 1.00 97.94 161 VAL A O 1
ATOM 1246 N N . VAL A 1 162 ? -9.681 -1.331 -1.610 1.00 97.19 162 VAL A N 1
ATOM 1247 C CA . VAL A 1 162 ? -10.070 -0.031 -2.181 1.00 97.19 162 VAL A CA 1
ATOM 1248 C C . VAL A 1 162 ? -9.382 0.187 -3.530 1.00 97.19 162 VAL A C 1
ATOM 1250 O O . VAL A 1 162 ? -8.163 0.183 -3.611 1.00 97.19 162 VAL A O 1
ATOM 1253 N N . ASN A 1 163 ? -10.148 0.456 -4.590 1.00 97.00 163 ASN A N 1
ATOM 1254 C CA . ASN A 1 163 ? -9.572 0.807 -5.893 1.00 97.00 163 ASN A CA 1
ATOM 1255 C C . ASN A 1 163 ? -8.764 2.130 -5.808 1.00 97.00 163 ASN A C 1
ATOM 1257 O O . ASN A 1 163 ? -9.271 3.085 -5.203 1.00 97.00 163 ASN A O 1
ATOM 1261 N N . PRO A 1 164 ? -7.584 2.272 -6.450 1.00 96.75 164 PRO A N 1
ATOM 1262 C CA . PRO A 1 164 ? -6.721 3.434 -6.238 1.00 96.75 164 PRO A CA 1
ATOM 1263 C C . PRO A 1 164 ? -7.330 4.749 -6.747 1.00 96.75 164 PRO A C 1
ATOM 1265 O O . PRO A 1 164 ? -7.135 5.796 -6.131 1.00 96.75 164 PRO A O 1
ATOM 1268 N N . LYS A 1 165 ? -8.179 4.717 -7.791 1.00 95.06 165 LYS A N 1
ATOM 1269 C CA . LYS A 1 165 ? -8.924 5.908 -8.253 1.00 95.06 165 LYS A CA 1
ATOM 1270 C C . LYS A 1 165 ? -9.892 6.414 -7.180 1.00 95.06 165 LYS A C 1
ATOM 1272 O O . LYS A 1 165 ? -10.071 7.622 -7.025 1.00 95.06 165 LYS A O 1
ATOM 1277 N N . VAL A 1 166 ? -10.511 5.495 -6.433 1.00 94.31 166 VAL A N 1
ATOM 1278 C CA . VAL A 1 166 ? -11.403 5.813 -5.306 1.00 94.31 166 VAL A CA 1
ATOM 1279 C C . VAL A 1 166 ? -10.591 6.283 -4.103 1.00 94.31 166 VAL A C 1
ATOM 1281 O O . VAL A 1 166 ? -10.971 7.269 -3.474 1.00 94.31 166 VAL A O 1
ATOM 1284 N N . PHE A 1 167 ? -9.466 5.634 -3.798 1.00 94.56 167 PHE A N 1
ATOM 1285 C CA . PHE A 1 167 ? -8.553 6.069 -2.742 1.00 94.56 167 PHE A CA 1
ATOM 1286 C C . PHE A 1 167 ? -8.089 7.517 -2.962 1.00 94.56 167 PHE A C 1
ATOM 1288 O O . PHE A 1 167 ? -8.316 8.365 -2.096 1.00 94.56 167 PHE A O 1
ATOM 1295 N N . TRP A 1 168 ? -7.570 7.835 -4.152 1.00 93.81 168 TRP A N 1
ATOM 1296 C CA . TRP A 1 168 ? -7.114 9.182 -4.493 1.00 93.81 168 TRP A CA 1
ATOM 1297 C C . TRP A 1 168 ? -8.243 10.219 -4.440 1.00 93.81 168 TRP A C 1
ATOM 1299 O O . TRP A 1 168 ? -8.154 11.193 -3.701 1.00 93.81 168 TRP A O 1
ATOM 1309 N N . LYS A 1 169 ? -9.361 9.995 -5.151 1.00 91.56 169 LYS A N 1
ATOM 1310 C CA . LYS A 1 169 ? -10.451 10.989 -5.237 1.00 91.56 169 LYS A CA 1
ATOM 1311 C C . LYS A 1 169 ? -11.271 11.153 -3.945 1.00 91.56 169 LYS A C 1
ATOM 1313 O O . LYS A 1 169 ? -11.963 12.160 -3.800 1.00 91.56 169 LYS A O 1
ATOM 1318 N N . LYS A 1 170 ? -11.271 10.172 -3.029 1.00 89.00 170 LYS A N 1
ATOM 1319 C CA . LYS A 1 170 ? -12.167 10.154 -1.849 1.00 89.00 170 LYS A CA 1
ATOM 1320 C C . LYS A 1 170 ? -11.445 10.143 -0.506 1.00 89.00 170 LYS A C 1
ATOM 1322 O O . LYS A 1 170 ? -11.973 10.739 0.429 1.00 89.00 170 LYS A O 1
ATOM 1327 N N . TYR A 1 171 ? -10.319 9.445 -0.379 1.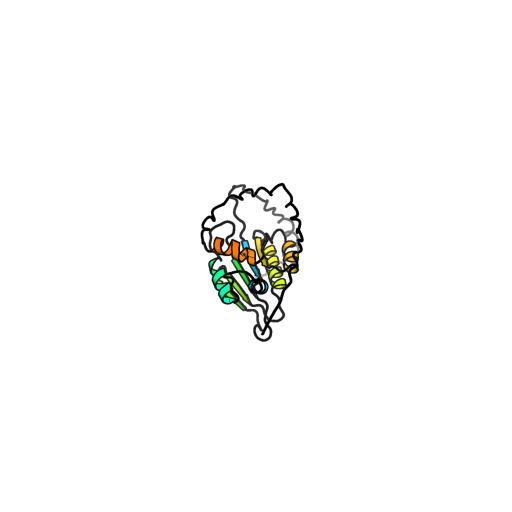00 88.75 171 TYR A N 1
ATOM 1328 C CA . TYR A 1 171 ? -9.657 9.232 0.909 1.00 88.75 171 TYR A CA 1
ATOM 1329 C C . TYR A 1 171 ? -8.476 10.183 1.114 1.00 88.75 171 TYR A C 1
ATOM 1331 O O . TYR A 1 171 ? -8.432 10.811 2.167 1.00 88.75 171 TYR A O 1
ATOM 1339 N N . VAL A 1 172 ? -7.589 10.372 0.128 1.00 88.88 172 VAL A N 1
ATOM 1340 C CA . VAL A 1 172 ? -6.402 11.242 0.288 1.00 88.88 172 VAL A CA 1
ATOM 1341 C C . VAL A 1 172 ? -6.777 12.678 0.720 1.00 88.88 172 VAL A C 1
ATOM 1343 O O . VAL A 1 172 ? -6.322 13.074 1.792 1.00 88.88 172 VAL A O 1
ATOM 1346 N N . PRO A 1 173 ? -7.699 13.413 0.053 1.00 85.69 173 PRO A N 1
ATOM 1347 C CA . PRO A 1 173 ? -8.152 14.733 0.522 1.00 85.69 173 PRO A CA 1
ATOM 1348 C C . PRO A 1 173 ? -8.777 14.733 1.926 1.00 85.69 173 PRO A C 1
ATOM 1350 O O . PRO A 1 173 ? -8.631 15.685 2.686 1.00 85.69 173 PRO A O 1
ATOM 1353 N N . ARG A 1 174 ? -9.475 13.653 2.309 1.00 81.62 174 ARG A N 1
ATOM 1354 C CA . ARG A 1 174 ? -10.090 13.549 3.644 1.00 81.62 174 ARG A CA 1
ATOM 1355 C C . ARG A 1 174 ? -9.057 13.361 4.752 1.00 81.62 174 ARG A C 1
ATOM 1357 O O . ARG A 1 174 ? -9.313 13.783 5.872 1.00 81.62 174 ARG A O 1
ATOM 1364 N N . MET A 1 175 ? -7.943 12.694 4.457 1.00 82.56 175 MET A N 1
ATOM 1365 C CA . MET A 1 175 ? -6.893 12.381 5.432 1.00 82.56 175 MET A CA 1
ATOM 1366 C C . MET A 1 175 ? -5.795 13.454 5.460 1.00 82.56 175 MET A C 1
ATOM 1368 O O . MET A 1 175 ? -5.147 13.628 6.484 1.00 82.56 175 MET A O 1
ATOM 1372 N N . SER A 1 176 ? -5.633 14.235 4.384 1.00 77.88 176 SER A N 1
ATOM 1373 C CA . SER A 1 176 ? -4.723 15.390 4.347 1.00 77.88 176 SER A CA 1
ATOM 1374 C C . SER A 1 176 ? -5.252 16.617 5.101 1.00 77.88 176 SER A C 1
ATOM 1376 O O . SER A 1 176 ? -4.527 17.598 5.248 1.00 77.88 176 SER A O 1
ATOM 1378 N N . GLY A 1 177 ? -6.498 16.576 5.589 1.00 67.19 177 GLY A N 1
ATOM 1379 C CA . GLY A 1 177 ? -7.149 17.686 6.290 1.00 67.19 177 GLY A CA 1
ATOM 1380 C C . GLY A 1 177 ? -7.859 18.683 5.370 1.00 67.19 177 GLY A C 1
ATOM 1381 O O . GLY A 1 177 ? -8.437 19.652 5.864 1.00 67.19 177 GLY A O 1
ATOM 1382 N N . GLN A 1 178 ? -7.891 18.444 4.051 1.00 58.56 178 GLN A N 1
ATOM 1383 C CA . GLN A 1 178 ? -8.707 19.236 3.131 1.00 58.56 178 GLN A CA 1
ATOM 1384 C C . GLN A 1 178 ? -10.190 18.989 3.433 1.00 58.56 178 GLN A C 1
ATOM 1386 O O . GLN A 1 178 ? -10.810 18.039 2.942 1.00 58.56 178 GLN A O 1
ATOM 1391 N N . LYS A 1 179 ? -10.774 19.870 4.261 1.00 51.94 179 LYS A N 1
ATOM 1392 C CA . LYS A 1 179 ? -12.223 19.956 4.460 1.00 51.94 179 LYS A CA 1
ATOM 1393 C C . LYS A 1 179 ? -12.869 19.943 3.080 1.00 51.94 179 LYS A C 1
ATOM 1395 O O . LYS A 1 179 ? -12.588 20.805 2.252 1.00 51.94 179 LYS A O 1
ATOM 1400 N N . LYS A 1 180 ? -13.755 18.976 2.830 1.00 50.72 180 LYS A N 1
ATOM 1401 C CA . LYS A 1 180 ? -14.633 19.076 1.669 1.00 50.72 180 LYS A CA 1
ATOM 1402 C C . LYS A 1 180 ? -15.432 20.364 1.827 1.00 50.72 180 LYS A C 1
ATOM 1404 O O . LYS A 1 180 ? -16.305 20.416 2.695 1.00 50.72 180 LYS A O 1
ATOM 1409 N N . ASN A 1 181 ? -15.202 21.334 0.942 1.00 45.50 181 ASN A N 1
ATOM 1410 C CA . ASN A 1 181 ? -16.261 22.256 0.555 1.00 45.50 181 ASN A CA 1
ATOM 1411 C C . ASN A 1 181 ? -17.482 21.375 0.281 1.00 45.50 181 ASN A C 1
ATOM 1413 O O . ASN A 1 181 ? -17.392 20.434 -0.520 1.00 45.50 181 ASN A O 1
ATOM 1417 N N . LYS A 1 182 ? -18.577 21.591 1.021 1.00 47.22 182 LYS A N 1
ATOM 1418 C CA . LYS A 1 182 ? -19.828 20.883 0.757 1.00 47.22 182 LYS A CA 1
ATOM 1419 C C . LYS A 1 182 ? -20.220 21.273 -0.661 1.00 47.22 182 LYS A C 1
ATOM 1421 O O . LYS A 1 182 ? -20.700 22.380 -0.868 1.00 47.22 182 LYS A O 1
ATOM 1426 N N . THR A 1 183 ? -19.982 20.386 -1.625 1.00 49.62 183 THR A N 1
ATOM 1427 C CA . THR A 1 183 ? -20.619 20.479 -2.937 1.00 49.62 183 THR A CA 1
ATOM 1428 C C . THR A 1 183 ? -22.109 20.602 -2.633 1.00 49.62 183 THR A C 1
ATOM 1430 O O . THR A 1 183 ? -22.610 19.709 -1.935 1.00 49.62 183 THR A O 1
ATOM 1433 N N . PRO A 1 184 ? -22.784 21.705 -3.010 1.00 41.28 184 PRO A N 1
ATOM 1434 C CA . PRO A 1 184 ? -24.189 21.871 -2.688 1.00 41.28 184 PRO A CA 1
ATOM 1435 C C . PRO A 1 184 ? -24.935 20.629 -3.147 1.00 41.28 184 PRO A C 1
ATOM 1437 O O . PRO A 1 184 ? -24.698 20.135 -4.252 1.00 41.28 184 PRO A O 1
ATOM 1440 N N . HIS A 1 185 ? -25.786 20.086 -2.281 1.00 47.72 185 HIS A N 1
ATOM 1441 C CA . HIS A 1 185 ? -26.634 18.978 -2.679 1.00 47.72 185 HIS A CA 1
ATOM 1442 C C . HIS A 1 185 ? -27.750 19.577 -3.532 1.00 47.72 185 HIS A C 1
ATOM 1444 O O . HIS A 1 185 ? -28.855 19.792 -3.046 1.00 47.72 185 HIS A O 1
ATOM 1450 N N . GLN A 1 186 ? -27.432 19.897 -4.793 1.00 48.66 186 GLN A N 1
ATOM 1451 C CA . GLN A 1 186 ? -28.462 20.139 -5.790 1.00 48.66 186 GLN A CA 1
ATOM 1452 C C . GLN A 1 186 ? -29.415 18.940 -5.718 1.00 48.66 186 GLN A C 1
ATOM 1454 O O . GLN A 1 186 ? -28.945 17.787 -5.690 1.00 48.66 186 GLN A O 1
ATOM 1459 N N . PRO A 1 187 ? -30.730 19.183 -5.603 1.00 48.44 187 PRO A N 1
ATOM 1460 C CA . PRO A 1 187 ? -31.708 18.146 -5.849 1.00 48.44 187 PRO A CA 1
ATOM 1461 C C . PRO A 1 187 ? -31.410 17.504 -7.204 1.00 48.44 187 PRO A C 1
ATOM 1463 O O . PRO A 1 187 ? -30.925 18.157 -8.128 1.00 48.44 187 PRO A O 1
ATOM 1466 N N . ARG A 1 188 ? -31.721 16.216 -7.346 1.00 50.00 188 ARG A N 1
ATOM 1467 C CA . ARG A 1 188 ? -32.038 15.738 -8.686 1.00 50.00 188 ARG A CA 1
ATOM 1468 C C . ARG A 1 188 ? -33.382 16.352 -9.023 1.00 50.00 188 ARG A C 1
ATOM 1470 O O . ARG A 1 188 ? -34.390 15.894 -8.489 1.00 50.00 188 ARG A O 1
ATOM 1477 N N . ASP A 1 189 ? -33.376 17.368 -9.873 1.00 47.34 189 ASP A N 1
ATOM 1478 C CA . ASP A 1 189 ? -34.601 17.802 -10.523 1.00 47.34 189 ASP A CA 1
ATOM 1479 C C . ASP A 1 189 ? -35.210 16.575 -11.201 1.00 47.34 189 ASP A C 1
ATOM 1481 O O . ASP A 1 189 ? -34.544 15.863 -11.964 1.00 47.34 189 ASP A O 1
ATOM 1485 N N . ASN A 1 190 ? -36.464 16.277 -10.861 1.00 49.03 190 ASN A N 1
ATOM 1486 C CA . ASN A 1 190 ? -37.208 15.208 -11.507 1.00 49.03 190 ASN A CA 1
ATOM 1487 C C . ASN A 1 190 ? -37.536 15.676 -12.924 1.00 49.03 190 ASN A C 1
ATOM 1489 O O . ASN A 1 190 ? -38.615 16.210 -13.173 1.00 49.03 190 ASN A O 1
ATOM 1493 N N . ILE A 1 191 ? -36.594 15.468 -13.847 1.00 51.56 191 ILE A N 1
ATOM 1494 C CA . ILE A 1 191 ? -36.827 15.586 -15.284 1.00 51.56 191 ILE A CA 1
ATOM 1495 C C . ILE A 1 191 ? -37.917 14.568 -15.625 1.00 51.56 191 ILE A C 1
ATOM 1497 O O . ILE A 1 191 ? -37.652 13.375 -15.799 1.00 51.56 191 ILE A O 1
ATOM 1501 N N . MET A 1 192 ? -39.161 15.044 -15.657 1.00 46.72 192 MET A N 1
ATOM 1502 C CA . MET A 1 192 ? -40.301 14.273 -16.122 1.00 46.72 192 MET A CA 1
ATOM 1503 C C . MET A 1 192 ? -39.979 13.813 -17.540 1.00 46.72 192 MET A C 1
ATOM 1505 O O . MET A 1 192 ? -39.700 14.633 -18.415 1.00 46.72 192 MET A O 1
ATOM 1509 N N . LYS A 1 193 ? -39.995 12.497 -17.770 1.00 54.50 193 LYS A N 1
ATOM 1510 C CA . LYS A 1 193 ? -39.895 11.971 -19.132 1.00 54.50 193 LYS A CA 1
ATOM 1511 C C . LYS A 1 193 ? -41.061 12.564 -19.937 1.00 54.50 193 LYS A C 1
ATOM 1513 O O . LYS A 1 193 ? -42.196 12.416 -19.476 1.00 54.50 193 LYS A O 1
ATOM 1518 N N . PRO A 1 194 ? -40.833 13.198 -21.101 1.00 46.19 194 PRO A N 1
ATOM 1519 C CA . PRO A 1 194 ? -41.933 13.621 -21.957 1.00 46.19 194 PRO A CA 1
ATOM 1520 C C . PRO A 1 194 ? -42.744 12.381 -22.348 1.00 46.19 194 PRO A C 1
ATOM 1522 O O . PRO A 1 194 ? -42.215 11.434 -22.926 1.00 46.19 194 PRO A O 1
ATOM 1525 N N . MET A 1 195 ? -44.019 12.354 -21.957 1.00 52.56 195 MET A N 1
ATOM 1526 C CA . MET A 1 195 ? -44.862 11.152 -21.990 1.00 52.56 195 MET A CA 1
ATOM 1527 C C . MET A 1 195 ? -45.585 10.969 -23.337 1.00 52.56 195 MET A C 1
ATOM 1529 O O . MET A 1 195 ? -46.721 10.511 -23.379 1.00 52.56 195 MET A O 1
ATOM 1533 N N . TYR A 1 196 ? -44.925 11.335 -24.437 1.00 57.09 196 TYR A N 1
ATOM 1534 C CA . TYR A 1 196 ? -45.418 11.143 -25.801 1.00 57.09 196 TYR A CA 1
ATOM 1535 C C . TYR A 1 196 ? -44.260 10.766 -26.734 1.00 57.09 196 TYR A C 1
ATOM 1537 O O . TYR A 1 196 ? -43.176 11.344 -26.610 1.00 57.09 196 TYR A O 1
ATOM 1545 N N . PRO A 1 197 ? -44.458 9.824 -27.675 1.00 57.28 197 PRO A N 1
ATOM 1546 C CA . PRO A 1 197 ? -43.504 9.606 -28.754 1.00 57.28 197 PRO A CA 1
ATOM 1547 C C . PRO A 1 197 ? -43.501 10.823 -29.700 1.00 57.28 197 PRO A C 1
ATOM 1549 O O . PRO A 1 197 ? -44.552 11.443 -29.892 1.00 57.28 197 PRO A O 1
ATOM 1552 N N . PRO A 1 198 ? -42.359 11.170 -30.319 1.00 51.56 198 PRO A N 1
ATOM 1553 C CA . PRO A 1 198 ? -42.339 12.189 -31.361 1.00 51.56 198 PRO A CA 1
ATOM 1554 C C . PRO A 1 198 ? -43.207 11.735 -32.541 1.00 51.56 198 PRO A C 1
ATOM 1556 O O . PRO A 1 198 ? -43.132 10.579 -32.968 1.00 51.56 198 PRO A O 1
ATOM 1559 N N . LYS A 1 199 ? -44.028 12.644 -33.079 1.00 50.41 199 LYS A N 1
ATOM 1560 C CA . LYS A 1 199 ? -44.715 12.397 -34.350 1.00 50.41 199 LYS A CA 1
ATOM 1561 C C . LYS A 1 199 ? -43.671 12.239 -35.454 1.00 50.41 199 LYS A C 1
ATOM 1563 O O . LYS A 1 199 ? -42.664 12.941 -35.465 1.00 50.41 199 LYS A O 1
ATOM 1568 N N . ARG A 1 200 ? -43.928 11.318 -36.382 1.00 48.16 200 ARG A N 1
ATOM 1569 C CA . ARG A 1 200 ? -43.160 11.204 -37.622 1.00 48.16 200 ARG A CA 1
ATOM 1570 C C . ARG A 1 200 ? -43.509 12.420 -38.480 1.00 48.16 200 ARG A C 1
ATOM 1572 O O . ARG A 1 200 ? -44.685 12.623 -38.766 1.00 48.16 200 ARG A O 1
ATOM 1579 N N . GLU A 1 201 ? -42.519 13.218 -38.852 1.00 53.50 201 GLU A N 1
ATOM 1580 C CA . GLU A 1 201 ? -42.705 14.253 -39.867 1.00 53.50 201 GLU A CA 1
ATOM 1581 C C . GLU A 1 201 ? -42.722 13.567 -41.235 1.00 53.50 201 GLU A C 1
ATOM 1583 O O . GLU A 1 201 ? -41.785 12.851 -41.598 1.00 53.50 201 GLU A O 1
ATOM 1588 N N . GLU A 1 202 ? -43.825 13.721 -41.962 1.00 46.50 202 GLU A N 1
ATOM 1589 C CA . GLU A 1 202 ? -43.945 13.221 -43.326 1.00 46.50 202 GLU A CA 1
ATOM 1590 C C . GLU A 1 202 ? -43.203 14.174 -44.260 1.00 46.50 202 GLU A C 1
ATOM 1592 O O . GLU A 1 202 ? -43.494 15.370 -44.318 1.00 46.50 202 GLU A O 1
ATOM 1597 N N . LYS A 1 203 ? -42.224 13.641 -44.997 1.00 46.78 203 LYS A N 1
ATOM 1598 C CA . LYS A 1 203 ? -41.624 14.361 -46.115 1.00 46.78 203 LYS A CA 1
ATOM 1599 C C . LYS A 1 203 ? -42.667 14.432 -47.226 1.00 46.78 203 LYS A C 1
ATOM 1601 O O . LYS A 1 203 ? -42.929 13.431 -47.884 1.00 46.78 203 LYS A O 1
ATOM 1606 N N . ILE A 1 204 ? -43.248 15.610 -47.416 1.00 48.44 204 ILE A N 1
ATOM 1607 C CA . ILE A 1 204 ? -44.006 15.920 -48.623 1.00 48.44 204 ILE A CA 1
ATOM 1608 C C . ILE A 1 204 ? -42.984 16.119 -49.744 1.00 48.44 204 ILE A C 1
ATOM 1610 O O . ILE A 1 204 ? -42.133 17.005 -49.666 1.00 48.44 204 ILE A O 1
ATOM 1614 N N . GLU A 1 205 ? -43.055 15.270 -50.761 1.00 51.12 205 GLU A N 1
ATOM 1615 C CA . GLU A 1 205 ? -42.376 15.485 -52.034 1.00 51.12 205 GLU A CA 1
ATOM 1616 C C . GLU A 1 205 ? -43.320 16.305 -52.922 1.00 51.12 205 GLU A C 1
ATOM 1618 O O . GLU A 1 205 ? -4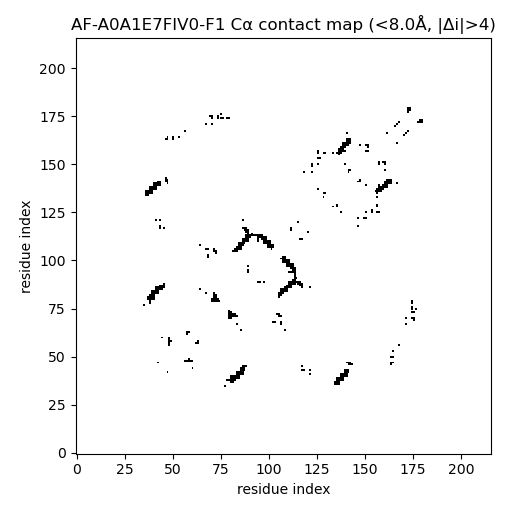4.462 15.913 -53.154 1.00 51.12 205 GLU A O 1
ATOM 1623 N N . THR A 1 206 ? -42.862 17.473 -53.372 1.00 44.00 206 THR A N 1
ATOM 1624 C CA . THR A 1 206 ? -43.548 18.297 -54.376 1.00 44.00 206 THR A CA 1
ATOM 1625 C C . THR A 1 206 ? -42.588 18.574 -55.514 1.00 44.00 206 THR A C 1
ATOM 1627 O O . THR A 1 206 ? -41.566 19.234 -55.325 1.00 44.00 206 THR A O 1
ATOM 1630 N N . GLU A 1 207 ? -42.942 18.056 -56.681 1.00 48.34 207 GLU A N 1
ATOM 1631 C CA . GLU A 1 207 ? -42.311 18.339 -57.963 1.00 48.34 207 GLU A CA 1
ATOM 1632 C C . GLU A 1 207 ? -42.666 19.765 -58.416 1.00 48.34 207 GLU A C 1
ATOM 1634 O O . GLU A 1 207 ? -43.794 20.219 -58.216 1.00 48.34 207 GLU A O 1
ATOM 1639 N N . THR A 1 208 ? -41.731 20.450 -59.076 1.00 44.38 208 THR A N 1
ATOM 1640 C CA . THR A 1 208 ? -42.021 21.606 -59.941 1.00 44.38 208 THR A CA 1
ATOM 1641 C C . THR A 1 208 ? -41.045 21.609 -61.114 1.00 44.38 208 THR A C 1
ATOM 1643 O O . THR A 1 208 ? -39.846 21.814 -60.916 1.00 44.38 208 THR A O 1
ATOM 1646 N N . GLU A 1 209 ? -41.557 21.387 -62.321 1.00 46.72 209 GLU A N 1
ATOM 1647 C CA . GLU A 1 209 ? -40.841 21.605 -63.583 1.00 46.72 209 GLU A CA 1
ATOM 1648 C C . GLU A 1 209 ? -40.847 23.095 -63.975 1.00 46.72 209 GLU A C 1
ATOM 1650 O O . GLU A 1 209 ? -41.805 23.793 -63.658 1.00 46.72 209 GLU A O 1
ATOM 1655 N N . THR A 1 210 ? -39.791 23.533 -64.674 1.00 46.00 210 THR A N 1
ATOM 1656 C CA . THR A 1 210 ? -39.685 24.550 -65.761 1.00 46.00 210 THR A CA 1
ATOM 1657 C C . THR A 1 210 ? -38.174 24.792 -65.943 1.00 46.00 210 THR A C 1
ATOM 1659 O O . THR A 1 210 ? -37.525 25.139 -64.959 1.00 46.00 210 THR A O 1
ATOM 1662 N N . ASP A 1 211 ? -37.482 24.480 -67.044 1.00 40.75 211 ASP A N 1
ATOM 1663 C CA . ASP A 1 211 ? -37.700 24.731 -68.488 1.00 40.75 211 ASP A CA 1
ATOM 1664 C C . ASP A 1 211 ? -37.325 26.162 -68.950 1.00 40.75 211 ASP A C 1
ATOM 1666 O O . ASP A 1 211 ? -37.620 27.128 -68.250 1.00 40.75 211 ASP A O 1
ATOM 1670 N N . GLY A 1 212 ? -36.698 26.279 -70.136 1.00 40.09 212 GLY A N 1
ATOM 1671 C CA . GLY A 1 212 ? -36.624 27.530 -70.919 1.00 40.09 212 GLY A CA 1
ATOM 1672 C C . GLY A 1 212 ? -35.311 28.348 -71.010 1.00 40.09 212 GLY A C 1
ATOM 1673 O O . GLY A 1 212 ? -35.346 29.519 -70.648 1.00 40.09 212 GLY A O 1
ATOM 1674 N N . GLY A 1 213 ? -34.233 27.798 -71.602 1.00 37.16 213 GLY A N 1
ATOM 1675 C CA . GLY A 1 213 ? -33.176 28.531 -72.362 1.00 37.16 213 GLY A CA 1
ATOM 1676 C C . GLY A 1 213 ? -32.365 29.660 -71.673 1.00 37.16 213 GLY A C 1
ATOM 1677 O O . GLY A 1 213 ? -32.472 29.880 -70.470 1.00 37.16 213 GLY A O 1
ATOM 1678 N N . ASP A 1 214 ? -31.520 30.430 -72.375 1.00 43.59 214 ASP A N 1
ATOM 1679 C CA . ASP A 1 214 ? -30.738 30.172 -73.610 1.00 43.59 214 ASP A CA 1
ATOM 1680 C C . ASP A 1 214 ? -29.633 31.258 -73.764 1.00 43.59 214 ASP A C 1
ATOM 1682 O O . ASP A 1 214 ? -29.703 32.275 -73.073 1.00 43.59 214 ASP A O 1
ATOM 1686 N N . ASP A 1 215 ? -28.666 31.048 -74.676 1.00 44.62 215 ASP A N 1
ATOM 1687 C CA . ASP A 1 215 ? -27.590 31.972 -75.132 1.00 44.62 215 ASP A CA 1
ATOM 1688 C C . ASP A 1 215 ? -26.602 32.511 -74.046 1.00 44.62 215 ASP A C 1
ATOM 1690 O O . ASP A 1 215 ? -26.979 32.920 -72.952 1.00 44.62 215 ASP A O 1
ATOM 1694 N N . ASN A 1 216 ? -25.277 32.597 -74.251 1.00 40.94 216 ASN A N 1
ATOM 1695 C CA . ASN A 1 216 ? -24.474 32.772 -75.473 1.00 40.94 216 ASN A CA 1
ATOM 1696 C C . ASN A 1 216 ? -23.009 32.336 -75.213 1.00 40.94 216 ASN A C 1
ATOM 1698 O O . ASN A 1 216 ? -22.503 32.681 -74.118 1.00 40.94 216 ASN A O 1
#

Solvent-accessible surface area (backbone atoms only — not comparable to full-atom values): 13576 Å² total; per-residue (Å²): 141,79,89,86,87,86,95,84,86,77,88,71,70,87,76,74,83,84,78,77,82,66,77,74,64,85,77,73,73,78,67,84,70,83,77,76,63,50,28,40,34,41,31,40,41,59,59,44,50,64,56,77,95,52,87,92,58,55,83,46,71,62,68,38,47,61,62,48,56,57,26,30,54,45,88,80,57,102,73,37,29,49,29,35,40,39,30,32,53,20,46,80,100,72,26,82,56,68,44,78,49,68,81,49,102,25,26,35,40,36,40,31,20,45,94,42,56,40,62,62,54,54,48,52,53,52,49,50,41,46,72,78,38,72,70,40,30,36,32,40,31,40,69,59,69,64,59,50,46,61,47,61,67,48,57,75,36,41,71,47,77,37,40,41,73,55,40,55,78,60,44,49,48,62,42,55,66,52,73,74,76,76,72,76,82,71,73,81,75,82,76,72,74,77,92,65,81,82,78,82,82,78,84,80,86,78,89,82,90,82,90,83,89,79,89,133

Nearest PDB structures (foldseek):
  2lr0-assembly1_A  TM=4.533E-01  e=3.681E-01  synthetic construct
  4ml3-assembly2_B  TM=4.669E-01  e=1.127E+00  Streptococcus pneumoniae R6
  4ml3-assembly2_D  TM=4.597E-01  e=1.055E+00  Streptococcus pneumoniae R6
  8twa-assembly1_E  TM=3.499E-01  e=4.206E+00  Saccharomyces cerevisiae
  6wjv-assembly1_A  TM=2.800E-01  e=2.484E+00  Saccharomyces cerevisiae S288C

Secondary structure (DSSP, 8-state):
---------STTGGGSSSS-------------------EEEEEEHHHHHT--S-TT--SSHHHHHHHHHTTTT---STT--S-EEEEEEE-TTT--S-EEEEEETTEEEEEEEET--HHHHHHHHHHHHHHH-TT-EEEEE---SHHHHHHHHSTTTEEEEE-HHHIIIIIHHHHTT--------------PPPSSPPPPPP--------------

Foldseek 3Di:
DDDDDDDDDDPPPVPPPPPPPPPVDPPPPPPPPPPQQAEEEEEAQVQLLVDPPAPPRDVDDVVNQVLVVLQFPQPDDSQGHVAYEYEYAADPPPAQAWDWDPPDPRYTYIYHHHPDHPLVVVLVVLVVCCVVPVSYAYEYEHPDDPSQVSLVVSPPRHPYHHYSSCCVVPPSCVRSPNPPPPPPCDDPPPPPDPPDDDDDDDDDDDDDDDDDDDDD

Radius of gyration: 32.92 Å; Cα contacts (8 Å, |Δi|>4): 275; chains: 1; bounding box: 82×70×131 Å

pLDDT: mean 75.94, std 22.4, range [37.16, 98.56]

Organism: NCBI:txid635003

Mean predicted aligned error: 16.03 Å